Protein AF-A0A8K0CTY6-F1 (afdb_monomer)

Organism: Ignelater luminosus (NCBI:txid2038154)

Structure (mmCIF, N/CA/C/O backbone):
data_AF-A0A8K0CTY6-F1
#
_entry.id   AF-A0A8K0CTY6-F1
#
loop_
_atom_site.group_PDB
_atom_site.id
_atom_site.type_symbol
_atom_site.label_atom_id
_atom_site.label_alt_id
_atom_site.label_comp_id
_atom_site.label_asym_id
_atom_site.label_entity_id
_atom_site.label_seq_id
_atom_site.pdbx_PDB_ins_code
_atom_site.Cartn_x
_atom_site.Cartn_y
_atom_site.Cartn_z
_atom_site.occupancy
_atom_site.B_iso_or_equiv
_atom_site.auth_seq_id
_atom_site.auth_comp_id
_atom_site.auth_asym_id
_atom_site.auth_atom_id
_atom_site.pdbx_PDB_model_num
ATOM 1 N N . MET A 1 1 ? 71.869 12.991 -80.962 1.00 48.25 1 MET A N 1
ATOM 2 C CA . MET A 1 1 ? 72.086 11.530 -80.961 1.00 48.25 1 MET A CA 1
ATOM 3 C C . MET A 1 1 ? 73.131 11.216 -82.007 1.00 48.25 1 MET A C 1
ATOM 5 O O . MET A 1 1 ? 72.869 11.418 -83.191 1.00 48.25 1 MET A O 1
ATOM 9 N N . GLU A 1 2 ? 74.316 10.806 -81.570 1.00 45.09 2 GLU A N 1
ATOM 10 C CA . GLU A 1 2 ? 75.336 10.269 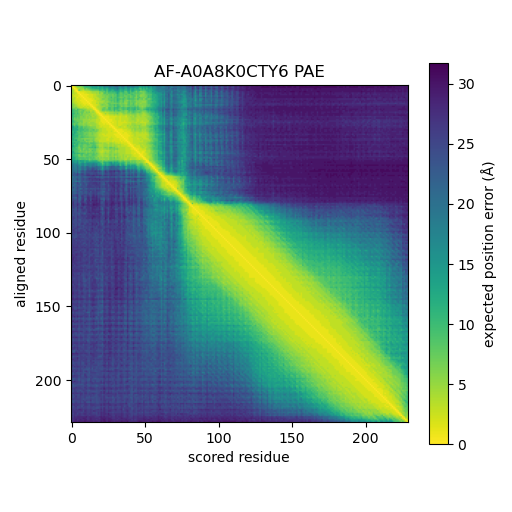-82.467 1.00 45.09 2 GLU A CA 1
ATOM 11 C C . GLU A 1 2 ? 74.789 9.000 -83.124 1.00 45.09 2 GLU A C 1
ATOM 13 O O . GLU A 1 2 ? 74.166 8.158 -82.474 1.00 45.09 2 GLU A O 1
ATOM 18 N N . LYS A 1 3 ? 74.914 8.909 -84.447 1.00 62.09 3 LYS A N 1
ATOM 19 C CA . LYS A 1 3 ? 74.460 7.729 -85.183 1.00 62.09 3 LYS A CA 1
ATOM 20 C C . LYS A 1 3 ? 75.492 6.623 -84.977 1.00 62.09 3 LYS A C 1
ATOM 22 O O . LYS A 1 3 ? 76.677 6.885 -85.122 1.00 62.09 3 LYS A O 1
ATOM 27 N N . SER A 1 4 ? 75.028 5.415 -84.662 1.00 66.94 4 SER A N 1
ATOM 28 C CA . SER A 1 4 ? 75.871 4.225 -84.471 1.00 66.94 4 SER A CA 1
ATOM 29 C C . SER A 1 4 ? 76.806 3.982 -85.664 1.00 66.94 4 SER A C 1
ATOM 31 O O . SER A 1 4 ? 76.399 4.187 -86.808 1.00 66.94 4 SER A O 1
ATOM 33 N N . ASP A 1 5 ? 78.011 3.463 -85.421 1.00 66.94 5 ASP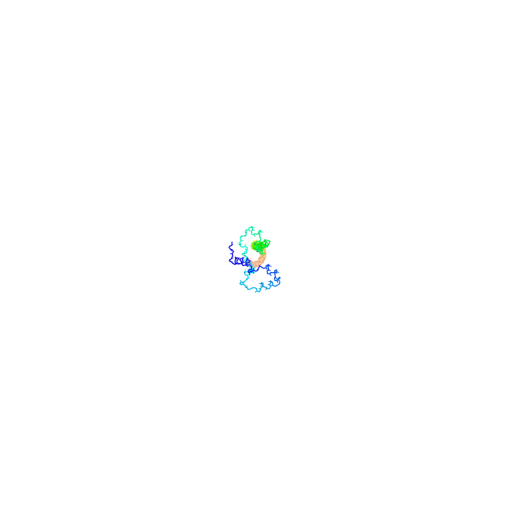 A N 1
ATOM 34 C CA . ASP A 1 5 ? 78.986 3.083 -86.457 1.00 66.94 5 ASP A CA 1
ATOM 35 C C . ASP A 1 5 ? 78.386 2.191 -87.557 1.00 66.94 5 ASP A C 1
ATOM 37 O O . ASP A 1 5 ? 78.696 2.338 -88.742 1.00 66.94 5 ASP A O 1
ATOM 41 N N . HIS A 1 6 ? 77.418 1.338 -87.206 1.00 66.81 6 HIS A N 1
ATOM 42 C CA . HIS A 1 6 ? 76.690 0.502 -88.164 1.00 66.81 6 HIS A CA 1
ATOM 43 C C . HIS A 1 6 ? 75.905 1.314 -89.205 1.00 66.81 6 HIS A C 1
ATOM 45 O O . HIS A 1 6 ? 75.769 0.880 -90.350 1.00 66.81 6 HIS A O 1
ATOM 51 N N . TYR A 1 7 ? 75.410 2.502 -88.843 1.00 70.75 7 TYR A N 1
ATOM 52 C CA . TYR A 1 7 ? 74.737 3.407 -89.775 1.00 70.75 7 TYR A CA 1
ATOM 53 C C . TYR A 1 7 ? 75.701 3.912 -90.855 1.00 70.75 7 TYR A C 1
ATOM 55 O O . TYR A 1 7 ? 75.338 3.937 -92.034 1.00 70.75 7 TYR A O 1
ATOM 63 N N . TYR A 1 8 ? 76.924 4.288 -90.472 1.00 74.38 8 TYR A N 1
ATOM 64 C CA . TYR A 1 8 ? 77.927 4.797 -91.407 1.00 74.38 8 TYR A CA 1
ATOM 65 C C . TYR A 1 8 ? 78.456 3.689 -92.322 1.00 74.38 8 TYR A C 1
ATOM 67 O O . TYR A 1 8 ? 78.448 3.869 -93.540 1.00 74.38 8 TYR A O 1
ATOM 75 N N . ILE A 1 9 ? 78.759 2.511 -91.767 1.00 71.00 9 ILE A N 1
ATOM 76 C CA . ILE A 1 9 ? 79.202 1.335 -92.535 1.00 71.00 9 ILE A CA 1
ATOM 77 C C . ILE A 1 9 ? 78.133 0.901 -93.548 1.00 71.00 9 ILE A C 1
ATOM 79 O O . ILE A 1 9 ? 78.438 0.609 -94.705 1.00 71.00 9 ILE A O 1
ATOM 83 N N . ARG A 1 10 ? 76.853 0.884 -93.154 1.00 70.44 10 ARG A N 1
ATOM 84 C CA . ARG A 1 10 ? 75.750 0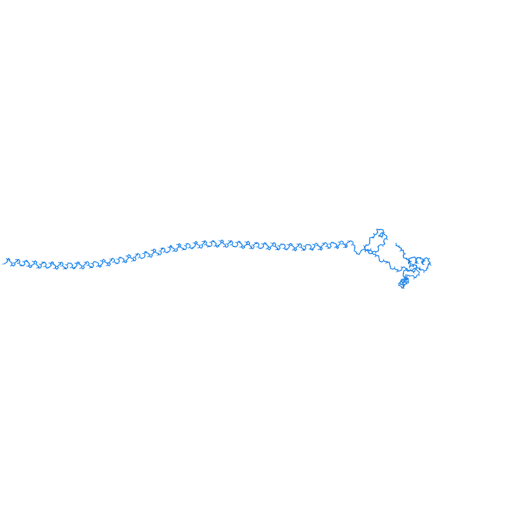.542 -94.066 1.00 70.44 10 ARG A CA 1
ATOM 85 C C . ARG A 1 10 ? 75.601 1.571 -95.183 1.00 70.44 10 ARG A C 1
ATOM 87 O O . ARG A 1 10 ? 75.433 1.194 -96.339 1.00 70.44 10 ARG A O 1
ATOM 94 N N . LYS A 1 11 ? 75.681 2.861 -94.851 1.00 73.69 11 LYS A N 1
ATOM 95 C CA . LYS A 1 11 ? 75.578 3.953 -95.828 1.00 73.69 11 LYS A CA 1
ATOM 96 C C . LYS A 1 11 ? 76.709 3.901 -96.859 1.00 73.69 11 LYS A C 1
ATOM 98 O O . LYS A 1 11 ? 76.466 4.167 -98.031 1.00 73.69 11 LYS A O 1
ATOM 103 N N . GLU A 1 12 ? 77.915 3.540 -96.437 1.00 76.44 12 GLU A N 1
ATOM 104 C CA . GLU A 1 12 ? 79.067 3.356 -97.322 1.00 76.44 12 GLU A CA 1
ATOM 105 C C . GLU A 1 12 ? 78.910 2.116 -98.219 1.00 76.44 12 GLU A C 1
ATOM 107 O O . GLU A 1 12 ? 79.067 2.208 -99.434 1.00 76.44 12 GLU A O 1
ATOM 112 N N . ARG A 1 13 ? 78.474 0.978 -97.661 1.00 73.31 13 ARG A N 1
ATOM 113 C CA . ARG A 1 13 ? 78.208 -0.248 -98.437 1.00 73.31 13 ARG A CA 1
ATOM 114 C C . ARG A 1 13 ? 77.065 -0.099 -99.444 1.00 73.31 13 ARG A C 1
ATOM 116 O O . ARG A 1 13 ? 77.143 -0.687 -100.517 1.00 73.31 13 ARG A O 1
ATOM 123 N N . MET A 1 14 ? 76.042 0.699 -99.130 1.00 70.44 14 MET A N 1
ATOM 124 C CA . MET A 1 14 ? 74.973 1.047 -100.078 1.00 70.44 14 MET A CA 1
ATOM 125 C C . MET A 1 14 ? 75.485 1.935 -101.213 1.00 70.44 14 MET A C 1
ATOM 127 O O . MET A 1 14 ? 75.142 1.702 -102.367 1.00 70.44 14 MET A O 1
ATOM 131 N N . LYS A 1 15 ? 76.335 2.926 -100.907 1.00 74.38 15 LYS A N 1
ATOM 132 C CA . LYS A 1 15 ? 76.964 3.775 -101.934 1.00 74.38 15 LYS A CA 1
ATOM 133 C C . LYS A 1 15 ? 77.859 2.977 -102.881 1.00 74.38 15 LYS A C 1
ATOM 135 O O . LYS A 1 15 ? 77.886 3.274 -104.068 1.00 74.38 15 LYS A O 1
ATOM 140 N N . ASN A 1 16 ? 78.536 1.957 -102.361 1.00 73.75 16 ASN A N 1
ATOM 141 C CA . ASN A 1 16 ? 79.414 1.082 -103.135 1.00 73.75 16 ASN A CA 1
ATOM 142 C C . ASN A 1 16 ? 78.671 -0.109 -103.781 1.00 73.75 16 ASN A C 1
ATOM 144 O O . ASN A 1 16 ? 79.325 -1.002 -104.306 1.00 73.75 16 ASN A O 1
ATOM 148 N N . LEU A 1 17 ? 77.327 -0.140 -103.737 1.00 66.00 17 LEU A N 1
ATOM 149 C CA . LEU A 1 17 ? 76.461 -1.196 -104.298 1.00 66.00 17 LEU A CA 1
ATOM 150 C C . LEU A 1 17 ? 76.734 -2.619 -103.764 1.00 66.00 17 LEU A C 1
ATOM 152 O O . LEU A 1 17 ? 76.363 -3.608 -104.388 1.00 66.00 17 LEU A O 1
ATOM 156 N N . ILE A 1 18 ? 77.346 -2.739 -102.584 1.00 69.56 18 ILE A N 1
ATOM 157 C CA . ILE A 1 18 ? 77.707 -4.033 -101.978 1.00 69.56 18 ILE A CA 1
ATOM 158 C C . ILE A 1 18 ? 76.494 -4.685 -101.294 1.00 69.56 18 ILE A C 1
ATOM 160 O O . ILE A 1 18 ? 76.441 -5.904 -101.150 1.00 69.56 18 ILE A O 1
ATOM 164 N N . VAL A 1 19 ? 75.514 -3.891 -100.848 1.00 72.25 19 VAL A N 1
ATOM 165 C CA . VAL A 1 19 ? 74.311 -4.393 -100.167 1.00 72.25 19 VAL A CA 1
ATOM 166 C C . VAL A 1 19 ? 73.070 -3.704 -100.740 1.00 72.25 19 VAL A C 1
ATOM 168 O O . VAL A 1 19 ? 72.981 -2.477 -100.634 1.00 72.25 19 VAL A O 1
ATOM 171 N N . PRO A 1 20 ? 72.103 -4.454 -101.304 1.00 73.31 20 PRO A N 1
ATOM 172 C CA . PRO A 1 20 ? 70.872 -3.877 -101.827 1.00 73.31 20 PRO A CA 1
ATOM 173 C C . PRO A 1 20 ? 69.992 -3.338 -100.695 1.00 73.31 20 PRO A C 1
ATOM 175 O O . PRO A 1 20 ? 69.984 -3.847 -99.568 1.00 73.31 20 PRO A O 1
ATOM 178 N N . THR A 1 21 ? 69.206 -2.307 -100.988 1.00 76.00 21 THR A N 1
ATOM 179 C CA . THR A 1 21 ? 68.155 -1.847 -100.075 1.00 76.00 21 THR A CA 1
ATOM 180 C C . THR A 1 21 ? 67.022 -2.875 -99.985 1.00 76.00 21 THR A C 1
ATOM 182 O O . THR A 1 21 ? 66.799 -3.668 -100.897 1.00 76.00 21 THR A O 1
ATOM 185 N N . ILE A 1 22 ? 66.252 -2.846 -98.889 1.00 78.62 22 ILE A N 1
ATOM 186 C CA . ILE A 1 22 ? 65.086 -3.733 -98.700 1.00 78.62 22 ILE A CA 1
ATOM 187 C C . ILE A 1 22 ? 64.097 -3.588 -99.870 1.00 78.62 22 ILE A C 1
ATOM 189 O O . ILE A 1 22 ? 63.515 -4.573 -100.323 1.00 78.62 22 ILE A O 1
ATOM 193 N N . SER A 1 23 ? 63.932 -2.364 -100.375 1.00 78.69 23 SER A N 1
ATOM 194 C CA . SER A 1 23 ? 63.062 -2.053 -101.508 1.00 78.69 23 SER A CA 1
ATOM 195 C C . SER A 1 23 ? 63.593 -2.623 -102.825 1.00 78.69 23 SER A C 1
ATOM 197 O O . SER A 1 23 ? 62.812 -3.173 -103.594 1.00 78.69 23 SER A O 1
ATOM 199 N N . GLU A 1 24 ? 64.904 -2.546 -103.072 1.00 79.12 24 GLU A N 1
ATOM 200 C CA . GLU A 1 24 ? 65.539 -3.154 -104.251 1.00 79.12 24 GLU A CA 1
ATOM 201 C C . GLU A 1 24 ? 65.468 -4.679 -104.199 1.00 79.12 24 GLU A C 1
ATOM 203 O O . GLU A 1 24 ? 65.030 -5.297 -105.160 1.00 79.12 24 GLU A O 1
ATOM 208 N N . ALA A 1 25 ? 65.782 -5.291 -103.055 1.00 79.69 25 ALA A N 1
ATOM 209 C CA . ALA A 1 25 ? 65.671 -6.737 -102.883 1.00 79.69 25 ALA A CA 1
ATOM 210 C C . ALA A 1 25 ? 64.233 -7.234 -103.117 1.00 79.69 25 ALA A C 1
ATOM 212 O O . ALA A 1 25 ? 64.035 -8.246 -103.781 1.00 79.69 25 ALA A O 1
ATOM 213 N N . ARG A 1 26 ? 63.214 -6.501 -102.644 1.00 82.12 26 ARG A N 1
ATOM 214 C CA . ARG A 1 26 ? 61.802 -6.825 -102.924 1.00 82.12 26 ARG A CA 1
ATOM 215 C C . ARG A 1 26 ? 61.413 -6.643 -104.389 1.00 82.12 26 ARG A C 1
ATOM 217 O O . ARG A 1 26 ? 60.557 -7.386 -104.862 1.00 82.12 26 ARG A O 1
ATOM 224 N N . ARG A 1 27 ? 61.998 -5.662 -105.081 1.00 84.25 27 ARG A N 1
ATOM 225 C CA . ARG A 1 27 ? 61.720 -5.388 -106.496 1.00 84.25 27 ARG A CA 1
ATOM 226 C C . ARG A 1 27 ? 62.327 -6.456 -107.404 1.00 84.25 27 ARG A C 1
ATOM 228 O O . ARG A 1 27 ? 61.629 -6.937 -108.284 1.00 84.25 27 ARG A O 1
ATOM 235 N N . GLU A 1 28 ? 63.582 -6.836 -107.167 1.00 83.50 28 GLU A N 1
ATOM 236 C CA . GLU A 1 28 ? 64.318 -7.760 -108.042 1.00 83.50 28 GLU A CA 1
ATOM 237 C C . GLU A 1 28 ? 64.007 -9.242 -107.753 1.00 83.50 28 GLU A C 1
ATOM 239 O O . GLU A 1 28 ? 63.889 -10.037 -108.679 1.00 83.50 28 GLU A O 1
ATOM 244 N N . LEU A 1 29 ? 63.840 -9.635 -106.481 1.00 81.75 29 LEU A N 1
ATOM 245 C CA . LEU A 1 29 ? 63.561 -11.035 -106.103 1.00 81.75 29 LEU A CA 1
ATOM 246 C C . LEU A 1 29 ? 62.060 -11.358 -106.041 1.00 81.75 29 LEU A C 1
ATOM 248 O O . LEU A 1 29 ? 61.672 -12.521 -105.935 1.00 81.75 29 LEU A O 1
ATOM 252 N N . GLY A 1 30 ? 61.209 -10.332 -106.058 1.00 83.75 30 GLY A N 1
ATOM 253 C CA . GLY A 1 30 ? 59.784 -10.451 -105.781 1.00 83.75 30 GLY A CA 1
ATOM 254 C C . GLY A 1 30 ? 59.461 -10.562 -104.278 1.00 83.75 30 GLY A C 1
ATOM 255 O O . GLY A 1 30 ? 60.306 -10.928 -103.454 1.00 83.75 30 GLY A O 1
ATOM 256 N N . PRO A 1 31 ? 58.216 -10.244 -103.879 1.00 82.25 31 PRO A N 1
ATOM 257 C CA . PRO A 1 31 ? 57.843 -10.077 -102.474 1.00 82.25 31 PRO A CA 1
ATOM 258 C C . PRO A 1 31 ? 57.930 -11.368 -101.647 1.00 82.25 31 PRO A C 1
ATOM 260 O O . PRO A 1 31 ? 58.335 -11.308 -100.488 1.00 82.25 31 PRO A O 1
ATOM 263 N N . ALA A 1 32 ? 57.590 -12.524 -102.227 1.00 83.81 32 ALA A N 1
ATOM 264 C CA . ALA A 1 32 ? 57.600 -13.807 -101.521 1.00 83.81 32 ALA A CA 1
ATOM 265 C C . ALA A 1 32 ? 59.029 -14.297 -101.227 1.00 83.81 32 ALA A C 1
ATOM 267 O O . ALA A 1 32 ? 59.341 -14.642 -100.087 1.00 83.81 32 ALA A O 1
ATOM 268 N N . LEU A 1 33 ? 59.916 -14.254 -102.229 1.00 82.06 33 LEU A N 1
ATOM 269 C CA . LEU A 1 33 ? 61.314 -14.665 -102.073 1.00 82.06 33 LEU A CA 1
ATOM 270 C C . LEU A 1 33 ? 62.084 -13.710 -101.158 1.00 82.06 33 LEU A C 1
ATOM 272 O O . LEU A 1 33 ? 62.827 -14.155 -100.288 1.00 82.06 33 LEU A O 1
ATOM 276 N N . ALA A 1 34 ? 61.872 -12.399 -101.310 1.00 84.56 34 ALA A N 1
ATOM 277 C CA . ALA A 1 34 ? 62.483 -11.412 -100.430 1.00 84.56 34 ALA A CA 1
ATOM 278 C C . ALA A 1 34 ? 62.043 -11.609 -98.971 1.00 84.56 34 ALA A C 1
ATOM 280 O O . ALA A 1 34 ? 62.849 -11.448 -98.060 1.00 84.56 34 ALA A O 1
ATOM 281 N N . HIS A 1 35 ? 60.783 -11.991 -98.731 1.00 83.00 35 HIS A N 1
ATOM 282 C CA . HIS A 1 35 ? 60.310 -12.261 -97.377 1.00 83.00 35 HIS A CA 1
ATOM 283 C C . HIS A 1 35 ? 60.987 -13.484 -96.749 1.00 83.00 35 HIS A C 1
ATOM 285 O O . HIS A 1 35 ? 61.461 -13.371 -95.618 1.00 83.00 35 HIS A O 1
ATOM 291 N N . ALA A 1 36 ? 61.098 -14.591 -97.491 1.00 83.75 36 ALA A N 1
ATOM 292 C CA . ALA A 1 36 ? 61.813 -15.786 -97.041 1.00 83.75 36 ALA A CA 1
ATOM 293 C C . ALA A 1 36 ? 63.296 -15.484 -96.763 1.00 83.75 36 ALA A C 1
ATOM 295 O O . ALA A 1 36 ? 63.817 -15.839 -95.709 1.00 83.75 36 ALA A O 1
ATOM 296 N N . LEU A 1 37 ? 63.952 -14.725 -97.649 1.00 83.25 37 LEU A N 1
ATOM 297 C CA . LEU A 1 37 ? 65.339 -14.285 -97.472 1.00 83.25 37 LEU A CA 1
ATOM 298 C C . LEU A 1 37 ? 65.525 -13.443 -96.198 1.00 83.25 37 LEU A C 1
ATOM 300 O O . LEU A 1 37 ? 66.510 -13.601 -95.484 1.00 83.25 37 LEU A O 1
ATOM 304 N N . PHE A 1 38 ? 64.591 -12.535 -95.898 1.00 85.31 38 PHE A N 1
ATOM 305 C CA . PHE A 1 38 ? 64.669 -11.705 -94.692 1.00 85.31 38 PHE A CA 1
ATOM 306 C C . PHE A 1 38 ? 64.353 -12.476 -93.406 1.00 85.31 38 PHE A C 1
ATOM 308 O O . PHE A 1 38 ? 64.876 -12.106 -92.355 1.00 85.31 38 PHE A O 1
ATOM 315 N N . GLN A 1 39 ? 63.517 -13.516 -93.471 1.00 82.81 39 GLN A N 1
ATOM 316 C CA . GLN A 1 39 ? 63.236 -14.390 -92.328 1.00 82.81 39 GLN A CA 1
ATOM 317 C C . GLN A 1 39 ? 64.434 -15.274 -91.977 1.00 82.81 39 GLN A C 1
ATOM 319 O O . GLN A 1 39 ? 64.817 -15.327 -90.812 1.00 82.81 39 GLN A O 1
ATOM 324 N N . GLU A 1 40 ? 65.058 -15.885 -92.983 1.00 83.44 40 GLU A N 1
ATOM 325 C CA . GLU A 1 40 ? 66.198 -16.799 -92.819 1.00 83.44 40 GLU A CA 1
ATOM 326 C C . GLU A 1 40 ? 67.551 -16.070 -92.686 1.00 83.44 40 GLU A C 1
ATOM 328 O O . GLU A 1 40 ? 68.609 -16.693 -92.595 1.00 83.44 40 GLU A O 1
ATOM 333 N N . CYS A 1 41 ? 67.554 -14.732 -92.675 1.00 80.12 41 CYS A N 1
ATOM 334 C CA . CYS A 1 41 ? 68.777 -13.947 -92.539 1.00 80.12 41 CYS A CA 1
ATOM 335 C C . CYS A 1 41 ? 69.371 -14.099 -91.122 1.00 80.12 41 CYS A C 1
ATOM 337 O O . CYS A 1 41 ? 68.672 -13.811 -90.144 1.00 80.12 41 CYS A O 1
ATOM 339 N N . PRO A 1 42 ? 70.656 -14.478 -90.976 1.00 79.31 42 PRO A N 1
ATOM 340 C CA . PRO A 1 42 ? 71.309 -14.602 -89.675 1.00 79.31 42 PRO A CA 1
ATOM 341 C C . PRO A 1 42 ? 71.274 -13.296 -88.870 1.00 79.31 42 PRO A C 1
ATOM 343 O O . PRO A 1 42 ? 71.517 -12.215 -89.411 1.00 79.31 42 PRO A O 1
ATOM 346 N N . ASP A 1 43 ? 71.062 -13.389 -87.554 1.00 75.06 43 ASP A N 1
ATOM 347 C CA . ASP A 1 43 ? 71.034 -12.241 -86.632 1.00 75.06 43 ASP A CA 1
ATOM 348 C C . ASP A 1 43 ? 72.192 -11.233 -86.779 1.00 75.06 43 ASP A C 1
ATOM 350 O O . ASP A 1 43 ? 71.911 -10.031 -86.779 1.00 75.06 43 ASP A O 1
ATOM 354 N N . PRO A 1 44 ? 73.465 -11.633 -86.988 1.00 76.69 44 PRO A N 1
ATOM 355 C CA . PRO A 1 44 ? 74.545 -10.663 -87.188 1.00 76.69 44 PRO A CA 1
ATOM 356 C C . PRO A 1 44 ? 74.434 -9.866 -88.500 1.00 76.69 44 PRO A C 1
ATOM 358 O O . PRO A 1 44 ? 75.028 -8.795 -88.615 1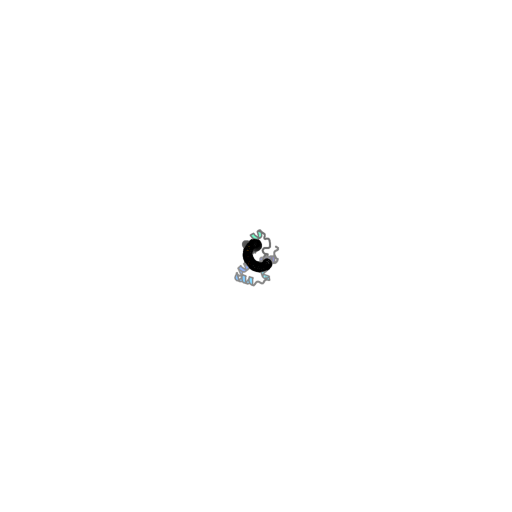.00 76.69 44 PRO A O 1
ATOM 361 N N . LEU A 1 45 ? 73.668 -10.345 -89.487 1.00 71.50 45 LEU A N 1
ATOM 362 C CA . LEU A 1 45 ? 73.473 -9.687 -90.784 1.00 71.50 45 LEU A CA 1
ATOM 363 C C . LEU A 1 45 ? 72.230 -8.783 -90.830 1.00 71.50 45 LEU A C 1
ATOM 365 O O . LEU A 1 45 ? 72.183 -7.838 -91.628 1.00 71.50 45 LEU A O 1
ATOM 369 N N . LYS A 1 46 ? 71.262 -8.989 -89.927 1.00 75.25 46 LYS A N 1
ATOM 370 C CA . LYS A 1 46 ? 70.028 -8.186 -89.834 1.00 75.25 46 LYS A CA 1
ATOM 371 C C . LYS A 1 46 ? 70.278 -6.672 -89.706 1.00 75.25 46 LYS A C 1
ATOM 373 O O . LYS A 1 46 ? 69.598 -5.922 -90.414 1.00 75.25 46 LYS A O 1
ATOM 378 N N . PRO A 1 47 ? 71.262 -6.177 -88.924 1.00 70.12 47 PRO A N 1
ATOM 379 C CA . PRO A 1 47 ? 71.556 -4.743 -88.847 1.00 70.12 47 PRO A CA 1
ATOM 380 C C . PRO A 1 47 ? 72.041 -4.137 -90.164 1.00 70.12 47 PRO A C 1
ATOM 382 O O . PRO A 1 47 ? 71.645 -3.025 -90.520 1.00 70.12 47 PRO A O 1
ATOM 385 N N . PHE A 1 48 ? 72.845 -4.880 -90.930 1.00 67.75 48 PHE A N 1
ATOM 386 C CA . PHE A 1 48 ? 73.360 -4.423 -92.223 1.00 67.75 48 PHE A CA 1
ATOM 387 C C . PHE A 1 48 ? 72.259 -4.360 -93.287 1.00 67.75 48 PHE A C 1
ATOM 389 O O . PHE A 1 48 ? 72.252 -3.453 -94.121 1.00 67.75 48 PHE A O 1
ATOM 396 N N . MET A 1 49 ? 71.282 -5.268 -93.216 1.00 68.88 49 MET A N 1
ATOM 397 C CA . MET A 1 49 ? 70.107 -5.262 -94.092 1.00 68.88 49 MET A CA 1
ATOM 398 C C . MET A 1 49 ? 69.003 -4.306 -93.615 1.00 68.88 49 MET A C 1
ATOM 400 O O . MET A 1 49 ? 68.112 -3.969 -94.391 1.00 68.88 49 MET A O 1
ATOM 404 N N . GLY A 1 50 ? 69.085 -3.790 -92.383 1.00 68.69 50 GLY A N 1
ATOM 405 C CA . GLY A 1 50 ? 68.079 -2.904 -91.788 1.00 68.69 50 GLY A CA 1
ATOM 406 C C . GLY A 1 50 ? 66.833 -3.620 -91.282 1.00 68.69 50 GLY A C 1
ATOM 407 O O . GLY A 1 50 ? 65.771 -3.009 -91.238 1.00 68.69 50 GLY A O 1
ATOM 408 N N . LEU A 1 51 ? 66.970 -4.898 -90.934 1.00 72.06 51 LEU A N 1
ATOM 409 C CA . LEU A 1 51 ? 65.916 -5.749 -90.381 1.00 72.06 51 LEU A CA 1
ATOM 410 C C . LEU A 1 51 ? 65.877 -5.706 -88.842 1.00 72.06 51 LEU A C 1
ATOM 412 O O . LEU A 1 51 ? 65.164 -6.490 -88.220 1.00 72.06 51 LEU A O 1
ATOM 416 N N . THR A 1 52 ? 66.645 -4.814 -88.210 1.00 68.25 52 THR A N 1
ATOM 417 C CA . THR A 1 52 ? 66.619 -4.628 -86.755 1.00 68.25 52 THR A CA 1
ATOM 418 C C . THR A 1 52 ? 65.269 -4.041 -86.324 1.00 68.25 52 THR A C 1
ATOM 420 O O . THR A 1 52 ? 64.850 -3.031 -86.897 1.00 68.25 52 THR A O 1
ATOM 423 N N . PRO A 1 53 ? 64.584 -4.617 -85.317 1.00 62.00 53 PRO A N 1
ATOM 424 C CA . PRO A 1 53 ? 63.349 -4.044 -84.788 1.00 62.00 53 PRO A CA 1
ATOM 425 C C . PRO A 1 53 ? 63.605 -2.638 -84.229 1.00 62.00 53 PRO A C 1
ATOM 427 O O . PRO A 1 53 ? 64.634 -2.394 -83.595 1.00 62.00 53 PRO A O 1
ATOM 430 N N . LEU A 1 54 ? 62.676 -1.704 -84.465 1.00 59.38 54 LEU A N 1
ATOM 431 C CA . LEU A 1 54 ? 62.768 -0.361 -83.890 1.00 59.38 54 LEU A CA 1
ATOM 432 C C . LEU A 1 54 ? 62.770 -0.463 -82.356 1.00 59.38 54 LEU A C 1
ATOM 434 O O . LEU A 1 54 ? 61.962 -1.189 -81.776 1.00 59.38 54 LEU A O 1
ATOM 438 N N . LEU A 1 55 ? 63.688 0.258 -81.708 1.00 58.72 55 LEU A N 1
ATOM 439 C CA . LEU A 1 55 ? 63.819 0.301 -80.250 1.00 58.72 55 LEU A CA 1
ATOM 440 C C . LEU A 1 55 ? 62.474 0.683 -79.602 1.00 58.72 55 LEU A C 1
ATOM 442 O O . LEU A 1 55 ? 61.857 1.675 -79.994 1.00 58.72 55 LEU A O 1
ATOM 446 N N . LYS A 1 56 ? 62.030 -0.086 -78.596 1.00 54.00 56 LYS A N 1
ATOM 447 C CA . LYS A 1 56 ? 60.907 0.301 -77.726 1.00 54.00 56 LYS A CA 1
ATOM 448 C C . LYS A 1 56 ? 61.338 1.533 -76.924 1.00 54.00 56 LYS A C 1
ATOM 450 O O . LYS A 1 56 ? 62.259 1.441 -76.118 1.00 54.00 56 LYS A O 1
ATOM 455 N N . GLY A 1 57 ? 60.714 2.680 -77.186 1.00 53.34 57 GLY A N 1
ATOM 456 C CA . GLY A 1 57 ? 60.955 3.906 -76.424 1.00 53.34 57 GLY A CA 1
ATOM 457 C C . GLY A 1 57 ? 60.515 3.778 -74.961 1.00 53.34 57 GLY A C 1
ATOM 458 O O . GLY A 1 57 ? 59.679 2.934 -74.635 1.00 53.34 57 GLY A O 1
ATOM 459 N N . ALA A 1 58 ? 61.081 4.623 -74.093 1.00 50.88 58 ALA A N 1
ATOM 460 C CA . ALA A 1 58 ? 60.595 4.819 -72.728 1.00 50.88 58 ALA A CA 1
ATOM 461 C C . ALA A 1 58 ? 59.151 5.352 -72.780 1.00 50.88 58 ALA A C 1
ATOM 463 O O . ALA A 1 58 ? 58.848 6.193 -73.623 1.00 50.88 58 ALA A O 1
ATOM 464 N N . GLY A 1 59 ? 58.265 4.803 -71.948 1.00 58.59 59 GLY A N 1
ATOM 465 C CA . GLY A 1 59 ? 56.840 5.148 -71.917 1.00 58.59 59 GLY A CA 1
ATOM 466 C C . GLY A 1 59 ? 56.544 6.546 -71.350 1.00 58.59 59 GLY A C 1
ATOM 467 O O . GLY A 1 59 ? 57.312 7.484 -71.538 1.00 58.59 59 GLY A O 1
ATOM 468 N N . ASP A 1 60 ? 55.422 6.669 -70.638 1.00 49.91 60 ASP A N 1
ATOM 469 C CA . ASP A 1 60 ? 54.768 7.934 -70.246 1.00 49.91 60 ASP A CA 1
ATOM 470 C C . ASP A 1 60 ? 55.526 8.837 -69.239 1.00 49.91 60 ASP A C 1
ATOM 472 O O . ASP A 1 60 ? 55.005 9.883 -68.861 1.00 49.91 60 ASP A O 1
ATOM 476 N N . ASP A 1 61 ? 56.746 8.490 -68.819 1.00 55.22 61 ASP A N 1
ATOM 477 C CA . ASP A 1 61 ? 57.485 9.220 -67.770 1.00 55.22 61 ASP A CA 1
ATOM 478 C C . ASP A 1 61 ? 58.449 10.305 -68.282 1.00 55.22 61 ASP A C 1
ATOM 480 O O . ASP A 1 61 ? 59.042 11.036 -67.486 1.00 55.22 61 ASP A O 1
ATOM 484 N N . LEU A 1 62 ? 58.627 10.454 -69.599 1.00 56.50 62 LEU A N 1
ATOM 485 C CA . LEU A 1 62 ? 59.443 11.535 -70.157 1.00 56.50 62 LEU A CA 1
ATOM 486 C C . LEU A 1 62 ? 58.576 12.653 -70.728 1.00 56.50 62 LEU A C 1
ATOM 488 O O . LEU A 1 62 ? 57.678 12.425 -71.533 1.00 56.50 62 LEU A O 1
ATOM 492 N N . TRP A 1 63 ? 58.905 13.888 -70.348 1.00 60.09 63 TRP A N 1
ATOM 493 C CA . TRP A 1 63 ? 58.361 15.086 -70.976 1.00 60.09 63 TRP A CA 1
ATOM 494 C C . TRP A 1 63 ? 58.613 15.046 -72.491 1.00 60.09 63 TRP A C 1
ATOM 496 O O . TRP A 1 63 ? 59.753 14.920 -72.942 1.00 60.09 63 TRP A O 1
ATOM 506 N N . ILE A 1 64 ? 57.538 15.154 -73.272 1.00 59.75 64 ILE A N 1
ATOM 507 C CA . ILE A 1 64 ? 57.576 15.155 -74.736 1.00 59.75 64 ILE A CA 1
ATOM 508 C C . ILE A 1 64 ? 57.487 16.603 -75.221 1.00 59.75 64 ILE A C 1
ATOM 510 O O . ILE A 1 64 ? 56.549 17.328 -74.882 1.00 59.75 64 ILE A O 1
ATOM 514 N N . SER A 1 65 ? 58.436 17.011 -76.063 1.00 59.38 65 SER A N 1
ATOM 515 C CA . SER A 1 65 ? 58.395 18.318 -76.720 1.00 59.38 65 SER A CA 1
ATOM 516 C C . SER A 1 65 ? 57.203 18.408 -77.690 1.00 59.38 65 SER A C 1
ATOM 518 O O . SER A 1 65 ? 57.004 17.481 -78.481 1.00 59.38 65 SER A O 1
ATOM 520 N N . PRO A 1 66 ? 56.438 19.521 -77.724 1.00 64.19 66 PRO A N 1
ATOM 521 C CA . PRO A 1 66 ? 55.298 19.697 -78.633 1.00 64.19 66 PRO A CA 1
ATOM 522 C C . PRO A 1 66 ? 55.639 19.444 -80.108 1.00 64.19 66 PRO A C 1
ATOM 524 O O . PRO A 1 66 ? 54.820 18.928 -80.868 1.00 64.19 66 PRO A O 1
ATOM 527 N N . SER A 1 67 ? 56.875 19.751 -80.502 1.00 67.06 67 SER A N 1
ATOM 528 C CA . SER A 1 67 ? 57.401 19.532 -81.849 1.00 67.06 67 SER A CA 1
ATOM 529 C C . SER A 1 67 ? 57.484 18.045 -82.217 1.00 67.06 67 SER A C 1
ATOM 531 O O . SER A 1 67 ? 57.189 17.673 -83.351 1.00 67.06 67 SER A O 1
ATOM 533 N N . ASP A 1 68 ? 57.846 17.177 -81.267 1.00 61.47 68 ASP A N 1
ATOM 534 C CA . ASP A 1 68 ? 57.985 15.732 -81.499 1.00 61.47 68 ASP A CA 1
ATOM 535 C C . ASP A 1 68 ? 56.623 15.027 -81.606 1.00 61.47 68 ASP A C 1
ATOM 537 O O . ASP A 1 68 ? 56.493 14.038 -82.336 1.00 61.47 68 ASP A O 1
ATOM 541 N N . THR A 1 69 ? 55.591 15.583 -80.962 1.00 63.03 69 THR A N 1
ATOM 542 C CA . THR A 1 69 ? 54.190 15.163 -81.122 1.00 63.03 69 THR A CA 1
ATOM 543 C C . THR A 1 69 ? 53.668 15.475 -82.525 1.00 63.03 69 THR A C 1
ATOM 545 O O . THR A 1 69 ? 53.026 14.628 -83.143 1.00 63.03 69 THR A O 1
ATOM 548 N N . ILE A 1 70 ? 53.975 16.662 -83.061 1.00 61.34 70 ILE A N 1
ATOM 549 C CA . ILE A 1 70 ? 53.509 17.105 -84.389 1.00 61.34 70 ILE A CA 1
ATOM 550 C C . ILE A 1 70 ? 54.186 16.311 -85.517 1.00 61.34 70 ILE A C 1
ATOM 552 O O . ILE A 1 70 ? 53.555 15.999 -86.523 1.00 61.34 70 ILE A O 1
ATOM 556 N N . ILE A 1 71 ? 55.457 15.940 -85.339 1.00 63.09 71 ILE A N 1
ATOM 557 C CA . ILE A 1 71 ? 56.240 15.179 -86.329 1.00 63.09 71 ILE A CA 1
ATOM 558 C C . ILE A 1 71 ? 55.921 13.666 -86.272 1.00 63.09 71 ILE A C 1
ATOM 560 O O . ILE A 1 71 ? 56.350 12.907 -87.139 1.00 63.09 71 ILE A O 1
ATOM 564 N N . GLY A 1 72 ? 55.149 13.206 -85.279 1.00 55.47 72 GLY A N 1
ATOM 565 C CA . GLY A 1 72 ? 54.746 11.801 -85.153 1.00 55.47 72 GLY A CA 1
ATOM 566 C C . GLY A 1 72 ? 55.872 10.868 -84.700 1.00 55.47 72 GLY A C 1
ATOM 567 O O . GLY A 1 72 ? 55.851 9.681 -85.014 1.00 55.47 72 GLY A O 1
ATOM 568 N N . LYS A 1 73 ? 56.868 11.385 -83.965 1.00 57.41 73 LYS A N 1
ATOM 569 C CA . LYS A 1 73 ? 57.986 10.579 -83.435 1.00 57.41 73 LYS A CA 1
ATOM 570 C C . LYS A 1 73 ? 57.632 9.774 -82.182 1.00 57.41 73 LYS A C 1
ATOM 572 O O . LYS A 1 73 ? 58.412 8.913 -81.780 1.00 57.41 73 LYS A O 1
ATOM 577 N N . VAL A 1 74 ? 56.485 10.044 -81.561 1.00 56.75 74 VAL A N 1
ATOM 578 C CA . VAL A 1 74 ? 56.040 9.361 -80.341 1.00 56.75 74 VAL A CA 1
ATOM 579 C C . VAL A 1 74 ? 55.118 8.203 -80.706 1.00 56.75 74 VAL A C 1
ATOM 581 O O . VAL A 1 74 ? 53.967 8.395 -81.090 1.00 56.75 74 VAL A O 1
ATOM 584 N N . CYS A 1 75 ? 55.640 6.984 -80.595 1.00 53.66 75 CYS A N 1
ATOM 585 C CA . CYS A 1 75 ? 54.947 5.765 -81.020 1.00 53.66 75 CYS A CA 1
ATOM 586 C C . CYS A 1 75 ? 54.090 5.110 -79.921 1.00 53.66 75 CYS A C 1
ATOM 588 O O . CYS A 1 75 ? 53.415 4.120 -80.198 1.00 53.66 75 CYS A O 1
ATOM 590 N N . LEU A 1 76 ? 54.115 5.619 -78.686 1.00 53.94 76 LEU A N 1
ATOM 591 C CA . LEU A 1 76 ? 53.408 5.033 -77.545 1.00 53.94 76 LEU A CA 1
ATOM 592 C C . LEU A 1 76 ? 52.339 6.006 -77.038 1.00 53.94 76 LEU A C 1
ATOM 594 O O . LEU A 1 76 ? 52.611 7.185 -76.834 1.00 53.94 76 LEU A O 1
ATOM 598 N N . LYS A 1 77 ? 51.109 5.509 -76.886 1.00 56.50 77 LYS A N 1
ATOM 599 C CA . LYS A 1 77 ? 49.983 6.233 -76.283 1.00 56.50 77 LYS A CA 1
ATOM 600 C C . LYS A 1 77 ? 49.718 5.630 -74.900 1.00 56.50 77 LYS A C 1
ATOM 602 O O . LYS A 1 77 ? 49.735 4.398 -74.813 1.00 56.50 77 LYS A O 1
ATOM 607 N N . PRO A 1 78 ? 49.407 6.441 -73.874 1.00 58.28 78 PRO A N 1
ATOM 608 C CA . PRO A 1 78 ? 48.992 5.929 -72.576 1.00 58.28 78 PRO A CA 1
ATOM 609 C C . PRO A 1 78 ? 47.830 4.939 -72.743 1.00 58.28 78 PRO A C 1
ATOM 611 O O . PRO A 1 78 ? 46.890 5.236 -73.493 1.00 58.28 78 PRO A O 1
ATOM 614 N N . PRO A 1 79 ? 47.844 3.780 -72.060 1.00 58.75 79 PRO A N 1
ATOM 615 C CA . PRO A 1 79 ? 46.798 2.767 -72.210 1.00 58.75 79 PRO A CA 1
ATOM 616 C C . PRO A 1 79 ? 45.430 3.243 -71.691 1.00 58.75 79 PRO A C 1
ATOM 618 O O . PRO A 1 79 ? 44.400 2.681 -72.058 1.00 58.75 79 PRO A O 1
ATOM 621 N N . LEU A 1 80 ? 45.398 4.298 -70.869 1.00 61.34 80 LEU A N 1
ATOM 622 C CA . LEU A 1 80 ? 44.181 4.859 -70.293 1.00 61.34 80 LEU A CA 1
ATOM 623 C C . LEU A 1 80 ? 43.914 6.253 -70.860 1.00 61.34 80 LEU A C 1
ATOM 625 O O . LEU A 1 80 ? 44.668 7.199 -70.644 1.00 61.34 80 LEU A O 1
ATOM 629 N N . THR A 1 81 ? 42.800 6.404 -71.575 1.00 72.62 81 THR A N 1
ATOM 630 C CA . THR A 1 81 ? 42.345 7.734 -71.999 1.00 72.62 81 THR A CA 1
ATOM 631 C C . THR A 1 81 ? 41.876 8.543 -70.784 1.00 72.62 81 THR A C 1
ATOM 633 O O . THR A 1 81 ? 41.414 7.976 -69.794 1.00 72.62 81 THR A O 1
ATOM 636 N N . SER A 1 82 ? 41.916 9.877 -70.861 1.00 72.69 82 SER A N 1
ATOM 637 C CA . SER A 1 82 ? 41.484 10.768 -69.765 1.00 72.69 82 SER A CA 1
ATOM 638 C C . SER A 1 82 ? 40.065 10.484 -69.249 1.00 72.69 82 SER A C 1
ATOM 640 O O . SER A 1 82 ? 39.760 10.753 -68.089 1.00 72.69 82 SER A O 1
ATOM 642 N N . LYS A 1 83 ? 39.200 9.901 -70.090 1.00 76.50 83 LYS A N 1
ATOM 643 C CA . LYS A 1 83 ? 37.859 9.436 -69.715 1.00 76.50 83 LYS A CA 1
ATOM 644 C C . LYS A 1 83 ? 37.899 8.298 -68.688 1.00 76.50 83 LYS A C 1
ATOM 646 O O . LYS A 1 83 ? 37.104 8.325 -67.757 1.00 76.50 83 LYS A O 1
ATOM 651 N N . HIS A 1 84 ? 38.827 7.350 -68.821 1.00 76.88 84 HIS A N 1
ATOM 652 C CA . HIS A 1 84 ? 38.971 6.228 -67.886 1.00 76.88 84 HIS A CA 1
ATOM 653 C C . HIS A 1 84 ? 39.472 6.700 -66.522 1.00 76.88 84 HIS A C 1
ATOM 655 O O . HIS A 1 84 ? 38.925 6.298 -65.503 1.00 76.88 84 HIS A O 1
ATOM 661 N N . ILE A 1 85 ? 40.450 7.612 -66.501 1.00 76.56 85 ILE A N 1
ATOM 662 C CA . ILE A 1 85 ? 40.959 8.195 -65.251 1.00 76.56 85 ILE A CA 1
ATOM 663 C C . ILE A 1 85 ? 39.833 8.933 -64.521 1.00 76.56 85 ILE A C 1
ATOM 665 O O . ILE A 1 85 ? 39.601 8.681 -63.346 1.00 76.56 85 ILE A O 1
ATOM 669 N N . LYS A 1 86 ? 39.068 9.778 -65.228 1.00 77.19 86 LYS A N 1
ATOM 670 C CA . LYS A 1 86 ? 37.908 10.471 -64.644 1.00 77.19 86 LYS A CA 1
ATOM 671 C C . LYS A 1 86 ? 36.853 9.498 -64.113 1.00 77.19 86 LYS A C 1
ATOM 673 O O . LYS A 1 86 ? 36.338 9.720 -63.023 1.00 77.19 86 LYS A O 1
ATOM 678 N N . ALA A 1 87 ? 36.543 8.432 -64.855 1.00 80.81 87 ALA A N 1
ATOM 679 C CA . ALA A 1 87 ? 35.587 7.415 -64.420 1.00 80.81 87 ALA A CA 1
ATOM 680 C C . ALA A 1 87 ? 36.035 6.729 -63.117 1.00 80.81 87 ALA A C 1
ATOM 682 O O . ALA A 1 87 ? 35.251 6.671 -62.173 1.00 80.81 87 ALA A O 1
ATOM 683 N N . LEU A 1 88 ? 37.306 6.318 -63.029 1.00 81.00 88 LEU A N 1
ATOM 684 C CA . LEU A 1 88 ? 37.885 5.727 -61.817 1.00 81.00 88 LEU A CA 1
ATOM 685 C C . LEU A 1 88 ? 37.903 6.714 -60.640 1.00 81.00 88 LEU A C 1
ATOM 687 O O . LEU A 1 88 ? 37.618 6.327 -59.510 1.00 81.00 88 LEU A O 1
ATOM 691 N N . THR A 1 89 ? 38.179 8.000 -60.882 1.00 87.25 89 THR A N 1
ATOM 692 C CA . THR A 1 89 ? 38.102 9.031 -59.834 1.00 87.25 89 THR A CA 1
ATOM 693 C C . THR A 1 89 ? 36.677 9.185 -59.299 1.00 87.25 89 THR A C 1
ATOM 695 O O . THR A 1 89 ? 36.487 9.249 -58.086 1.00 87.25 89 THR A O 1
ATOM 698 N N . HIS A 1 90 ? 35.664 9.230 -60.172 1.00 91.81 90 HIS A N 1
ATOM 699 C CA . HIS A 1 90 ? 34.263 9.315 -59.745 1.00 91.81 90 HIS A CA 1
ATOM 700 C C . HIS A 1 90 ? 33.827 8.072 -58.964 1.00 91.81 90 HIS A C 1
ATOM 702 O O . HIS A 1 90 ? 33.159 8.203 -57.941 1.00 91.81 90 HIS A O 1
ATOM 708 N N . GLU A 1 91 ? 34.241 6.883 -59.403 1.00 92.19 91 GLU A N 1
ATOM 709 C CA . GLU A 1 91 ? 33.998 5.637 -58.676 1.00 92.19 91 GLU A CA 1
ATOM 710 C C . GLU A 1 91 ? 34.655 5.655 -57.288 1.00 92.19 91 GLU A C 1
ATOM 712 O O . GLU A 1 91 ? 33.997 5.352 -56.294 1.00 92.19 91 GLU A O 1
ATOM 717 N N . GLY A 1 92 ? 35.905 6.116 -57.193 1.00 93.25 92 GLY A N 1
ATOM 718 C CA . GLY A 1 92 ? 36.601 6.300 -55.919 1.00 93.25 92 GLY A CA 1
ATOM 719 C C . GLY A 1 92 ? 35.876 7.260 -54.972 1.00 93.25 92 GLY A C 1
ATOM 720 O O . GLY A 1 92 ? 35.695 6.942 -53.798 1.00 93.25 92 GLY A O 1
ATOM 721 N N . ILE A 1 93 ? 35.389 8.399 -55.479 1.00 94.88 93 ILE A N 1
ATOM 722 C CA . ILE A 1 93 ? 34.594 9.356 -54.689 1.00 94.88 93 ILE A CA 1
ATOM 723 C C . ILE A 1 93 ? 33.310 8.698 -54.170 1.00 94.88 93 ILE A C 1
ATOM 725 O O . ILE A 1 93 ? 32.959 8.879 -53.005 1.00 94.88 93 ILE A O 1
ATOM 729 N N . LEU A 1 94 ? 32.620 7.915 -55.004 1.00 95.50 94 LEU A N 1
ATOM 730 C CA . LEU A 1 94 ? 31.403 7.214 -54.594 1.00 95.50 94 LEU A CA 1
ATOM 731 C C . LEU A 1 94 ? 31.681 6.158 -53.522 1.00 95.50 94 LEU A C 1
ATOM 733 O O . LEU A 1 94 ? 30.894 6.043 -52.585 1.00 95.50 94 LEU A O 1
ATOM 737 N N . MET A 1 95 ? 32.783 5.409 -53.625 1.00 95.06 95 MET A N 1
ATOM 738 C CA . MET A 1 95 ? 33.171 4.442 -52.592 1.00 95.06 95 MET A CA 1
ATOM 739 C C . MET A 1 95 ? 33.451 5.132 -51.255 1.00 95.06 95 MET A C 1
ATOM 741 O O . MET A 1 95 ? 32.858 4.760 -50.246 1.00 95.06 95 MET A O 1
ATOM 745 N N . ILE A 1 96 ? 34.262 6.196 -51.258 1.00 95.69 96 ILE A N 1
ATOM 746 C CA . ILE A 1 96 ? 34.554 6.975 -50.045 1.00 95.69 96 ILE A CA 1
ATOM 747 C C . ILE A 1 96 ? 33.263 7.563 -49.457 1.00 95.69 96 ILE A C 1
ATOM 749 O O . ILE A 1 96 ? 33.053 7.514 -48.246 1.00 95.69 96 ILE A O 1
ATOM 753 N N . GLY A 1 97 ? 32.374 8.087 -50.306 1.00 96.69 97 GLY A N 1
ATOM 754 C CA . GLY A 1 97 ? 31.078 8.616 -49.884 1.00 96.69 97 GLY A CA 1
ATOM 755 C C . GLY A 1 97 ? 30.212 7.564 -49.191 1.00 96.69 97 GLY A C 1
ATOM 756 O O . GLY A 1 97 ? 29.661 7.840 -48.127 1.00 96.69 97 GLY A O 1
ATOM 757 N N . ARG A 1 98 ? 30.147 6.343 -49.741 1.00 96.81 98 ARG A N 1
ATOM 758 C CA . ARG A 1 98 ? 29.415 5.220 -49.130 1.00 96.81 98 ARG A CA 1
ATOM 759 C C . ARG A 1 98 ? 29.998 4.824 -47.777 1.00 96.81 98 ARG A C 1
ATOM 761 O O . ARG A 1 98 ? 29.233 4.592 -46.845 1.00 96.81 98 ARG A O 1
ATOM 768 N N . ASP A 1 99 ? 31.322 4.786 -47.649 1.00 96.31 99 ASP A N 1
ATOM 769 C CA . ASP A 1 99 ? 31.982 4.439 -46.386 1.00 96.31 99 ASP A CA 1
ATOM 770 C C . ASP A 1 99 ? 31.711 5.485 -45.297 1.00 96.31 99 ASP A C 1
ATOM 772 O O . ASP A 1 99 ? 31.430 5.136 -44.147 1.00 96.31 99 ASP A O 1
ATOM 776 N N . ILE A 1 100 ? 31.762 6.773 -45.650 1.00 97.00 100 ILE A N 1
ATOM 777 C CA . ILE A 1 100 ? 31.433 7.872 -44.731 1.00 97.00 100 ILE A CA 1
ATOM 778 C C . ILE A 1 100 ? 29.956 7.811 -44.336 1.00 97.00 100 ILE A C 1
ATOM 780 O O . ILE A 1 100 ? 29.633 7.913 -43.154 1.00 97.00 100 ILE A O 1
ATOM 784 N N . GLU A 1 101 ? 29.060 7.606 -45.300 1.00 96.56 101 GLU A N 1
ATOM 785 C CA . GLU A 1 101 ? 27.626 7.506 -45.040 1.00 96.56 101 GLU A CA 1
ATOM 786 C C . GLU A 1 101 ? 27.297 6.317 -44.128 1.00 96.56 101 GLU A C 1
ATOM 788 O O . GLU A 1 101 ? 26.522 6.459 -43.182 1.00 96.56 101 GLU A O 1
ATOM 793 N N . ALA A 1 102 ? 27.918 5.157 -44.355 1.00 97.38 102 ALA A N 1
ATOM 794 C CA . ALA A 1 102 ? 27.742 3.983 -43.507 1.00 97.38 102 ALA A CA 1
ATOM 795 C C . ALA A 1 102 ? 28.208 4.245 -42.066 1.00 97.38 102 ALA A C 1
ATOM 797 O O . ALA A 1 102 ? 27.498 3.898 -41.120 1.00 97.38 102 ALA A O 1
ATOM 798 N N . LYS A 1 103 ? 29.362 4.904 -41.884 1.00 97.19 103 LYS A N 1
ATOM 799 C CA . LYS A 1 103 ? 29.845 5.311 -40.553 1.00 97.19 103 LYS A CA 1
ATOM 800 C C . LYS A 1 103 ? 28.871 6.263 -39.870 1.00 97.19 103 LYS A C 1
ATOM 802 O O . LYS A 1 103 ? 28.468 5.996 -38.742 1.00 97.19 103 LYS A O 1
ATOM 807 N N . PHE A 1 104 ? 28.429 7.301 -40.574 1.00 97.75 104 PHE A N 1
ATOM 808 C CA . PHE A 1 104 ? 27.485 8.274 -40.032 1.00 97.75 104 PHE A CA 1
ATOM 809 C C . PHE A 1 104 ? 26.154 7.624 -39.626 1.00 97.75 104 PHE A C 1
ATOM 811 O O . PHE A 1 104 ? 25.645 7.882 -38.538 1.00 97.75 104 PHE A O 1
ATOM 818 N N . ARG A 1 105 ? 25.606 6.726 -40.457 1.00 97.50 105 ARG A N 1
ATOM 819 C CA . ARG A 1 105 ? 24.381 5.976 -40.132 1.00 97.50 105 ARG A CA 1
ATOM 820 C C . ARG A 1 105 ? 24.559 5.110 -38.886 1.00 97.50 105 ARG A C 1
ATOM 822 O O . ARG A 1 105 ? 23.679 5.095 -38.031 1.00 97.50 105 ARG A O 1
ATOM 829 N N . ASN A 1 106 ? 25.695 4.425 -38.762 1.00 97.50 106 ASN A N 1
ATOM 830 C CA . ASN A 1 106 ? 25.991 3.596 -37.593 1.00 97.50 106 ASN A CA 1
ATOM 831 C C . ASN A 1 106 ? 26.131 4.433 -36.314 1.00 97.50 106 ASN A C 1
ATOM 833 O O . ASN A 1 106 ? 25.599 4.051 -35.272 1.00 97.50 106 ASN A O 1
ATOM 837 N N . GLU A 1 107 ? 26.811 5.577 -36.386 1.00 97.44 107 GLU A N 1
ATOM 838 C CA . GLU A 1 107 ? 26.951 6.506 -35.261 1.00 97.44 107 GLU A CA 1
ATOM 839 C C . GLU A 1 107 ? 25.601 7.103 -34.847 1.00 97.44 107 GLU A C 1
ATOM 841 O O . GLU A 1 107 ? 25.286 7.138 -33.656 1.00 97.44 107 GLU A O 1
ATOM 846 N N . ALA A 1 108 ? 24.770 7.496 -35.816 1.00 97.19 108 ALA A N 1
ATOM 847 C CA . ALA A 1 108 ? 23.425 8.006 -35.569 1.00 97.19 108 ALA A CA 1
ATOM 848 C C . ALA A 1 108 ? 22.524 6.949 -34.912 1.00 97.19 108 ALA A C 1
ATOM 850 O O . ALA A 1 108 ? 21.853 7.241 -33.923 1.00 97.19 108 ALA A O 1
ATOM 851 N N . GLU A 1 109 ? 22.545 5.706 -35.400 1.00 97.56 109 GLU A N 1
ATOM 852 C CA . GLU A 1 109 ? 21.798 4.599 -34.793 1.00 97.56 109 GLU A CA 1
ATOM 853 C C . GLU A 1 109 ? 22.295 4.275 -33.380 1.00 97.56 109 GLU A C 1
ATOM 855 O O . GLU A 1 109 ? 21.491 4.037 -32.477 1.00 97.56 109 GLU A O 1
ATOM 860 N N . LEU A 1 110 ? 23.609 4.311 -33.144 1.00 97.69 110 LEU A N 1
ATOM 861 C CA . LEU A 1 110 ? 24.167 4.101 -31.810 1.00 97.69 110 LEU A CA 1
ATOM 862 C C . LEU A 1 110 ? 23.760 5.224 -30.846 1.00 97.69 110 LEU A C 1
ATOM 864 O O . LEU A 1 110 ? 23.367 4.945 -29.715 1.00 97.69 110 LEU A O 1
ATOM 868 N N . SER A 1 111 ? 23.832 6.480 -31.289 1.00 97.56 111 SER A N 1
ATOM 869 C CA . SER A 1 111 ? 23.407 7.643 -30.505 1.00 97.56 111 SER A CA 1
ATOM 870 C C . SER A 1 111 ? 21.917 7.573 -30.174 1.00 97.56 111 SER A C 1
ATOM 872 O O . SER A 1 111 ? 21.541 7.731 -29.015 1.00 97.56 111 SER A O 1
ATOM 874 N N . LYS A 1 112 ? 21.079 7.228 -31.157 1.00 97.88 112 LYS A N 1
ATOM 875 C CA . LYS A 1 112 ? 19.642 7.021 -30.967 1.00 97.88 112 LYS A CA 1
ATOM 876 C C . LYS A 1 112 ? 19.354 5.925 -29.944 1.00 97.88 112 LYS A C 1
ATOM 878 O O . LYS A 1 112 ? 18.539 6.132 -29.052 1.00 97.88 112 LYS A O 1
ATOM 883 N N . LYS A 1 113 ? 20.026 4.772 -30.041 1.00 97.88 113 LYS A N 1
ATOM 884 C CA . LYS A 1 113 ? 19.857 3.669 -29.079 1.00 97.88 113 LYS A CA 1
ATOM 885 C C . LYS A 1 113 ? 20.249 4.074 -27.661 1.00 97.88 113 LYS A C 1
ATOM 887 O O . LYS A 1 113 ? 19.543 3.718 -26.727 1.00 97.88 113 LYS A O 1
ATOM 892 N N . LYS A 1 114 ? 21.339 4.831 -27.501 1.00 97.94 114 LYS A N 1
ATOM 893 C CA . LYS A 1 114 ? 21.757 5.354 -26.192 1.00 97.94 114 LYS A CA 1
ATOM 894 C C . LYS A 1 114 ? 20.727 6.320 -25.613 1.00 97.94 114 LYS A C 1
ATOM 896 O O . LYS A 1 114 ? 20.302 6.123 -24.484 1.00 97.94 114 LYS A O 1
ATOM 901 N N . ALA A 1 115 ? 20.268 7.285 -26.408 1.00 97.75 115 ALA A N 1
ATOM 902 C CA . ALA A 1 115 ? 19.253 8.242 -25.976 1.00 97.75 115 ALA A CA 1
ATOM 903 C C . ALA A 1 115 ? 17.937 7.553 -25.574 1.00 97.75 115 ALA A C 1
ATOM 905 O O . ALA A 1 115 ? 17.329 7.924 -24.575 1.00 97.75 115 ALA A O 1
ATOM 906 N N . LEU A 1 116 ? 17.518 6.520 -26.317 1.00 98.00 116 LEU A N 1
ATOM 907 C CA . LEU A 1 116 ? 16.345 5.719 -25.960 1.00 98.00 116 LEU A CA 1
ATOM 908 C C . LEU A 1 116 ? 16.545 4.969 -24.640 1.00 98.00 116 LEU A C 1
ATOM 910 O O . LEU A 1 116 ? 15.661 5.017 -23.795 1.00 98.00 116 LEU A O 1
ATOM 914 N N . ALA A 1 117 ? 17.702 4.335 -24.436 1.00 98.00 117 ALA A N 1
ATOM 915 C CA . ALA A 1 117 ? 17.994 3.622 -23.193 1.00 98.00 117 ALA A CA 1
ATOM 916 C C . ALA A 1 117 ? 18.008 4.562 -21.973 1.00 98.00 117 ALA A C 1
ATOM 918 O O . ALA A 1 117 ? 17.419 4.244 -20.943 1.00 98.00 117 ALA A O 1
ATOM 919 N N . GLU A 1 118 ? 18.618 5.743 -22.101 1.00 97.88 118 GLU A N 1
ATOM 920 C CA . GLU A 1 118 ? 18.624 6.771 -21.050 1.00 97.88 118 GLU A CA 1
ATOM 921 C C . GLU A 1 118 ? 17.205 7.274 -20.739 1.00 97.88 118 GLU A C 1
ATOM 923 O O . GLU A 1 118 ? 16.837 7.463 -19.577 1.00 97.88 118 GLU A O 1
ATOM 928 N N . GLN A 1 119 ? 16.379 7.463 -21.772 1.00 98.00 119 GLN A N 1
ATOM 929 C CA . GLN A 1 119 ? 14.989 7.873 -21.604 1.00 98.00 119 GLN A CA 1
ATOM 930 C C . GLN A 1 119 ? 14.144 6.776 -20.941 1.00 98.00 119 GLN A C 1
ATOM 932 O O . GLN A 1 119 ? 13.340 7.080 -20.061 1.00 98.00 119 GLN A O 1
ATOM 937 N N . GLU A 1 120 ? 14.319 5.514 -21.335 1.00 98.00 120 GLU A N 1
ATOM 938 C CA . GLU A 1 120 ? 13.650 4.369 -20.711 1.00 98.00 120 GLU A CA 1
ATOM 939 C C . GLU A 1 120 ? 14.011 4.260 -19.226 1.00 98.00 120 GLU A C 1
ATOM 941 O O . GLU A 1 120 ? 13.118 4.133 -18.388 1.00 98.00 120 GLU A O 1
ATOM 946 N N . GLU A 1 121 ? 15.295 4.382 -18.880 1.00 98.12 121 GLU A N 1
ATOM 947 C CA . GLU A 1 121 ? 15.757 4.354 -17.491 1.00 98.12 121 GLU A CA 1
ATOM 948 C C . GLU A 1 121 ? 15.145 5.496 -16.667 1.00 98.12 121 GLU A C 1
ATOM 950 O O . GLU A 1 121 ? 14.619 5.267 -15.573 1.00 98.12 121 GLU A O 1
ATOM 955 N N . MET A 1 122 ? 15.131 6.716 -17.213 1.00 98.00 122 MET A N 1
ATOM 956 C CA . MET A 1 122 ? 14.509 7.870 -16.562 1.00 98.00 122 MET A CA 1
ATOM 957 C C . MET A 1 122 ? 13.008 7.651 -16.332 1.00 98.00 122 MET A C 1
ATOM 959 O O . MET A 1 122 ? 12.508 7.911 -15.236 1.00 98.00 122 MET A O 1
ATOM 963 N N . LEU A 1 123 ? 12.283 7.163 -17.342 1.00 98.06 123 LEU A N 1
ATOM 964 C CA . LEU A 1 123 ? 10.844 6.918 -17.243 1.00 98.06 123 LEU A CA 1
ATOM 965 C C . LEU A 1 123 ? 10.526 5.830 -16.216 1.00 98.06 123 LEU A C 1
ATOM 967 O O . LEU A 1 123 ? 9.604 6.000 -15.417 1.00 98.06 123 LEU A O 1
ATOM 971 N N . LEU A 1 124 ? 11.304 4.746 -16.187 1.00 98.19 124 LEU A N 1
ATOM 972 C CA . LEU A 1 124 ? 11.167 3.693 -15.180 1.00 98.19 124 LEU A CA 1
ATOM 973 C C . LEU A 1 124 ? 11.418 4.233 -13.771 1.00 98.19 124 LEU A C 1
ATOM 975 O O . LEU A 1 124 ? 10.649 3.944 -12.852 1.00 98.19 124 LEU A O 1
ATOM 979 N N . PHE A 1 125 ? 12.452 5.058 -13.601 1.00 98.12 125 PHE A N 1
ATOM 980 C CA . PHE A 1 125 ? 12.743 5.701 -12.325 1.00 98.12 125 PHE A CA 1
ATOM 981 C C . PHE A 1 125 ? 11.599 6.620 -11.870 1.00 98.12 125 PHE A C 1
ATOM 983 O O . PHE A 1 125 ? 11.171 6.551 -10.715 1.00 98.12 125 PHE A O 1
ATOM 990 N N . MET A 1 126 ? 11.064 7.449 -12.772 1.00 98.06 126 MET A N 1
ATOM 991 C CA . MET A 1 126 ? 9.929 8.329 -12.477 1.00 98.06 126 MET A CA 1
ATOM 992 C C . MET A 1 126 ? 8.674 7.537 -12.103 1.00 98.06 126 MET A C 1
ATOM 994 O O . MET A 1 126 ? 8.047 7.843 -11.089 1.00 98.06 126 MET A O 1
ATOM 998 N N . ALA A 1 127 ? 8.349 6.487 -12.860 1.00 97.88 127 ALA A N 1
ATOM 999 C CA . ALA A 1 127 ? 7.197 5.630 -12.592 1.00 97.88 127 ALA A CA 1
ATOM 1000 C C . ALA A 1 127 ? 7.303 4.931 -11.227 1.00 97.88 127 ALA A C 1
ATOM 1002 O O . ALA A 1 127 ? 6.336 4.887 -10.466 1.00 97.88 127 ALA A O 1
ATOM 1003 N N . GLU A 1 128 ? 8.486 4.425 -10.871 1.00 97.81 128 GLU A N 1
ATOM 1004 C CA . GLU A 1 128 ? 8.731 3.809 -9.564 1.00 97.81 128 GLU A CA 1
ATOM 1005 C C . GLU A 1 128 ? 8.593 4.834 -8.424 1.00 97.81 128 GLU A C 1
ATOM 1007 O O . GLU A 1 128 ? 8.033 4.536 -7.364 1.00 97.81 128 GLU A O 1
ATOM 1012 N N . LEU A 1 129 ? 9.045 6.070 -8.640 1.00 98.00 129 LEU A N 1
ATOM 1013 C CA . LEU A 1 129 ? 8.929 7.153 -7.667 1.00 98.00 129 LEU A CA 1
ATOM 1014 C C . LEU A 1 129 ? 7.469 7.593 -7.467 1.00 98.00 129 LEU A C 1
ATOM 1016 O O . LEU A 1 129 ? 7.035 7.787 -6.328 1.00 98.00 129 LEU A O 1
ATOM 1020 N N . GLU A 1 130 ? 6.691 7.706 -8.543 1.00 97.94 130 GLU A N 1
ATOM 1021 C CA . GLU A 1 130 ? 5.250 7.985 -8.489 1.00 97.94 130 GLU A CA 1
ATOM 1022 C C . GLU A 1 130 ? 4.477 6.860 -7.805 1.00 97.94 130 GLU A C 1
ATOM 1024 O O . GLU A 1 130 ? 3.676 7.122 -6.905 1.00 97.94 130 GLU A O 1
ATOM 1029 N N . LYS A 1 131 ? 4.780 5.604 -8.145 1.00 97.94 131 LYS A N 1
ATOM 1030 C CA . LYS A 1 131 ? 4.207 4.427 -7.485 1.00 97.94 131 LYS A CA 1
ATOM 1031 C C . LYS A 1 131 ? 4.458 4.462 -5.981 1.00 97.94 131 LYS A C 1
ATOM 1033 O O . LYS A 1 131 ? 3.528 4.265 -5.201 1.00 97.94 131 LYS A O 1
ATOM 1038 N N . ARG A 1 132 ? 5.689 4.751 -5.546 1.00 97.69 132 ARG A N 1
ATOM 1039 C CA . ARG A 1 132 ? 6.020 4.867 -4.114 1.00 97.69 132 ARG A CA 1
ATOM 1040 C C . ARG A 1 132 ? 5.235 5.982 -3.435 1.00 97.69 132 ARG A C 1
ATOM 1042 O O . ARG A 1 132 ? 4.700 5.761 -2.352 1.00 97.69 132 ARG A O 1
ATOM 1049 N N . LYS A 1 133 ? 5.126 7.154 -4.066 1.00 97.69 133 LYS A N 1
ATOM 1050 C CA . LYS A 1 133 ? 4.314 8.265 -3.544 1.00 97.69 133 LYS A CA 1
ATOM 1051 C C . LYS A 1 133 ? 2.844 7.872 -3.399 1.00 97.69 133 LYS A C 1
ATOM 1053 O O . LYS A 1 133 ? 2.263 8.123 -2.346 1.00 97.69 133 LYS A O 1
ATOM 1058 N N . ALA A 1 134 ? 2.272 7.220 -4.410 1.00 97.69 134 ALA A N 1
ATOM 1059 C CA . ALA A 1 134 ? 0.894 6.744 -4.380 1.00 97.69 134 ALA A CA 1
ATOM 1060 C C . ALA A 1 134 ? 0.673 5.718 -3.258 1.00 97.69 134 ALA A C 1
ATOM 1062 O O . ALA A 1 134 ? -0.272 5.850 -2.486 1.00 97.69 134 ALA A O 1
ATOM 1063 N N . VAL A 1 135 ? 1.584 4.750 -3.099 1.00 98.12 135 VAL A N 1
ATOM 1064 C CA . VAL A 1 135 ? 1.521 3.762 -2.009 1.00 98.12 135 VAL A CA 1
ATOM 1065 C C . VAL A 1 135 ? 1.580 4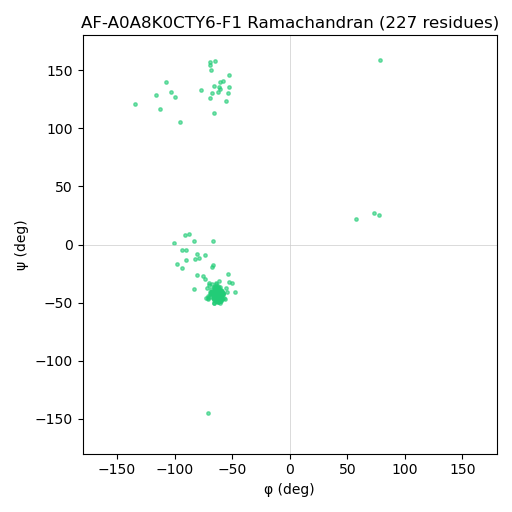.442 -0.642 1.00 98.12 135 VAL A C 1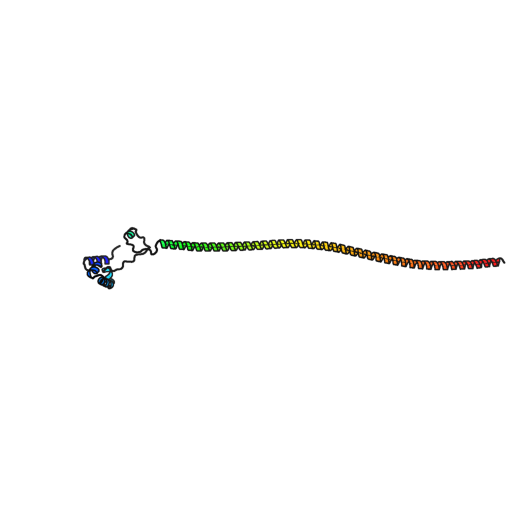
ATOM 1067 O O . VAL A 1 135 ? 0.775 4.123 0.224 1.00 98.12 135 VAL A O 1
ATOM 1070 N N . ILE A 1 136 ? 2.490 5.398 -0.437 1.00 97.94 136 ILE A N 1
ATOM 1071 C CA . ILE A 1 136 ? 2.593 6.129 0.835 1.00 97.94 136 ILE A CA 1
ATOM 1072 C C . ILE A 1 136 ? 1.299 6.898 1.130 1.00 97.94 136 ILE A C 1
ATOM 1074 O O . ILE A 1 136 ? 0.818 6.855 2.263 1.00 97.94 136 ILE A O 1
ATOM 1078 N N . ALA A 1 137 ? 0.723 7.567 0.128 1.00 97.75 137 ALA A N 1
ATOM 1079 C CA . ALA A 1 137 ? -0.530 8.302 0.277 1.00 97.75 137 ALA A CA 1
ATOM 1080 C C . ALA A 1 137 ? -1.694 7.372 0.658 1.00 97.75 137 ALA A C 1
ATOM 1082 O O . ALA A 1 137 ? -2.373 7.629 1.650 1.00 97.75 137 ALA A O 1
ATOM 1083 N N . VAL A 1 138 ? -1.858 6.252 -0.055 1.00 98.06 138 VAL A N 1
ATOM 1084 C CA . VAL A 1 138 ? -2.903 5.256 0.235 1.00 98.06 138 VAL A CA 1
ATOM 1085 C C . VAL A 1 138 ? -2.702 4.628 1.614 1.00 98.06 138 VAL A C 1
ATOM 1087 O O . VAL A 1 138 ? -3.653 4.500 2.376 1.00 98.06 138 VAL A O 1
ATOM 1090 N N . CYS A 1 139 ? -1.470 4.270 1.984 1.00 97.38 139 CYS A N 1
ATOM 1091 C CA . CYS A 1 139 ? -1.173 3.728 3.311 1.00 97.38 139 CYS A CA 1
ATOM 1092 C C . CYS A 1 139 ? -1.504 4.718 4.433 1.00 97.38 139 CYS A C 1
ATOM 1094 O O . CYS A 1 139 ? -1.958 4.302 5.499 1.00 97.38 139 CYS A O 1
ATOM 1096 N N . LYS A 1 140 ? -1.264 6.016 4.213 1.00 97.75 140 LYS A N 1
ATOM 1097 C CA . LYS A 1 140 ? -1.620 7.065 5.171 1.00 97.75 140 LYS A CA 1
ATOM 1098 C C . LYS A 1 140 ? -3.138 7.175 5.317 1.00 97.75 140 LYS A C 1
ATOM 1100 O O . LYS A 1 140 ? -3.627 7.099 6.437 1.00 97.75 140 LYS A O 1
ATOM 1105 N N . GLU A 1 141 ? -3.863 7.264 4.206 1.00 97.50 141 GLU A N 1
ATOM 1106 C CA . GLU A 1 141 ? -5.327 7.349 4.206 1.00 97.50 141 GLU A CA 1
ATOM 1107 C C . GLU A 1 141 ? -5.973 6.116 4.859 1.00 97.50 141 GLU A C 1
ATOM 1109 O O . GLU A 1 141 ? -6.856 6.238 5.703 1.00 97.50 141 GLU A O 1
ATOM 1114 N N . MET A 1 142 ? -5.491 4.912 4.537 1.00 96.69 142 MET A N 1
ATOM 1115 C CA . MET A 1 142 ? -5.983 3.674 5.149 1.00 96.69 142 MET A CA 1
ATOM 1116 C C . MET A 1 142 ? -5.716 3.622 6.654 1.00 96.69 142 MET A C 1
ATOM 1118 O O . MET A 1 142 ? -6.543 3.112 7.407 1.00 96.69 142 MET A O 1
ATOM 1122 N N . ARG A 1 143 ? -4.574 4.152 7.111 1.00 97.38 143 ARG A N 1
ATOM 1123 C CA . ARG A 1 143 ? -4.272 4.248 8.543 1.00 97.38 143 ARG A CA 1
ATOM 1124 C C . ARG A 1 143 ? -5.234 5.201 9.246 1.00 97.38 143 ARG A C 1
ATOM 1126 O O . ARG A 1 143 ? -5.715 4.858 10.317 1.00 97.38 143 ARG A O 1
ATOM 1133 N N . GLU A 1 144 ? -5.507 6.358 8.650 1.00 97.31 144 GLU A N 1
ATOM 1134 C CA . GLU A 1 144 ? -6.457 7.338 9.190 1.00 97.31 144 GLU A CA 1
ATOM 1135 C C . GLU A 1 144 ? -7.862 6.729 9.299 1.00 97.31 144 GLU A C 1
ATOM 1137 O O . GLU A 1 144 ? -8.435 6.733 10.384 1.00 97.31 144 GLU A O 1
ATOM 1142 N N . ARG A 1 145 ? -8.353 6.068 8.241 1.00 97.44 145 ARG A N 1
ATOM 1143 C CA . ARG A 1 145 ? -9.646 5.358 8.269 1.00 97.44 145 ARG A CA 1
ATOM 1144 C C . ARG A 1 145 ? -9.704 4.259 9.331 1.00 97.44 145 ARG A C 1
ATOM 1146 O O 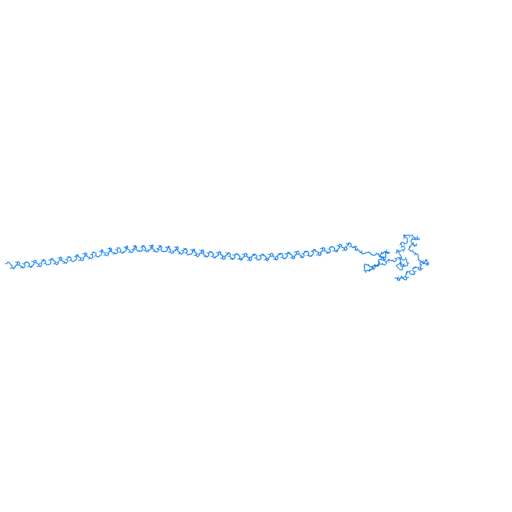. ARG A 1 145 ? -10.698 4.137 10.035 1.00 97.44 145 ARG A O 1
ATOM 1153 N N . CYS A 1 146 ? -8.643 3.465 9.468 1.00 97.62 146 CYS A N 1
ATOM 1154 C CA . CYS A 1 146 ? -8.581 2.398 10.468 1.00 97.62 146 CYS A CA 1
ATOM 1155 C C . CYS A 1 146 ? -8.608 2.956 11.902 1.00 97.62 146 CYS A C 1
ATOM 1157 O O . CYS A 1 146 ? -9.271 2.398 12.775 1.00 97.62 146 CYS A O 1
ATOM 1159 N N . GLU A 1 147 ? -7.919 4.072 12.156 1.00 97.25 147 GLU A N 1
ATOM 1160 C CA . GLU A 1 147 ? -7.970 4.747 13.456 1.00 97.25 147 GLU A CA 1
ATOM 1161 C C . GLU A 1 147 ? -9.363 5.321 13.749 1.00 97.25 147 GLU A C 1
ATOM 1163 O O . GLU A 1 147 ? -9.860 5.153 14.863 1.00 97.25 147 GLU A O 1
ATOM 1168 N N . GLU A 1 148 ? -10.029 5.914 12.755 1.00 97.56 148 GLU A N 1
ATOM 1169 C CA . GLU A 1 148 ? -11.420 6.370 12.879 1.00 97.56 148 GLU A CA 1
ATOM 1170 C C . GLU A 1 148 ? -12.382 5.210 13.177 1.00 97.56 148 GLU A C 1
ATOM 1172 O O . GLU A 1 148 ? -13.201 5.298 14.091 1.00 97.56 148 GLU A O 1
ATOM 1177 N N . GLU A 1 149 ? -12.267 4.092 12.457 1.00 97.69 149 GLU A N 1
ATOM 1178 C CA . GLU A 1 149 ? -13.073 2.890 12.702 1.00 97.69 149 GLU A CA 1
ATOM 1179 C C . GLU A 1 149 ? -12.824 2.307 14.096 1.00 97.69 149 GLU A C 1
ATOM 1181 O O . GLU A 1 149 ? -13.771 1.906 14.777 1.00 97.69 149 GLU A O 1
ATOM 1186 N N . LYS A 1 150 ? -11.566 2.289 14.552 1.00 97.56 150 LYS A N 1
ATOM 1187 C CA . LYS A 1 150 ? -11.202 1.834 15.898 1.00 97.56 150 LYS A CA 1
ATOM 1188 C C . LYS A 1 150 ? -11.834 2.711 16.974 1.00 97.56 150 LYS A C 1
ATOM 1190 O O . LYS A 1 150 ? -12.372 2.174 17.942 1.00 97.56 150 LYS A O 1
ATOM 1195 N N . GLU A 1 151 ? -11.797 4.032 16.813 1.00 97.75 151 GLU A N 1
ATOM 1196 C CA . GLU A 1 151 ? -12.418 4.947 17.773 1.00 97.75 151 GLU A CA 1
ATOM 1197 C C . GLU A 1 151 ? -13.946 4.821 17.756 1.00 97.75 151 GLU A C 1
ATOM 1199 O O . GLU A 1 151 ? -14.566 4.730 18.814 1.00 97.75 151 GLU A O 1
ATOM 1204 N N . ASN A 1 152 ? -14.560 4.691 16.577 1.00 97.94 152 ASN A N 1
ATOM 1205 C CA . ASN A 1 152 ? -15.997 4.440 16.461 1.00 97.94 152 ASN A CA 1
ATOM 1206 C C . ASN A 1 152 ? -16.401 3.132 17.159 1.00 97.94 152 ASN A C 1
ATOM 1208 O O . ASN A 1 152 ? -17.340 3.122 17.957 1.00 97.94 152 ASN A O 1
ATOM 1212 N N . MET A 1 153 ? -15.660 2.043 16.931 1.00 97.69 153 MET A N 1
ATOM 1213 C CA . MET A 1 153 ? -15.881 0.767 17.621 1.00 97.69 153 MET A CA 1
ATOM 1214 C C . MET A 1 153 ? -15.726 0.901 19.136 1.00 97.69 153 MET A C 1
ATOM 1216 O O . MET A 1 153 ? -16.513 0.324 19.887 1.00 97.69 153 MET A O 1
ATOM 1220 N N . ARG A 1 154 ? -14.738 1.671 19.601 1.00 97.94 154 ARG A N 1
ATOM 1221 C CA . ARG A 1 154 ? -14.532 1.932 21.026 1.00 97.94 154 ARG A CA 1
ATOM 1222 C C . ARG A 1 154 ? -15.722 2.675 21.634 1.00 97.94 154 ARG A C 1
ATOM 1224 O O . ARG A 1 154 ? -16.230 2.238 22.665 1.00 97.94 154 ARG A O 1
ATOM 1231 N N . ILE A 1 155 ? -16.198 3.738 20.987 1.00 98.19 155 ILE A N 1
ATOM 1232 C CA . ILE A 1 155 ? -17.364 4.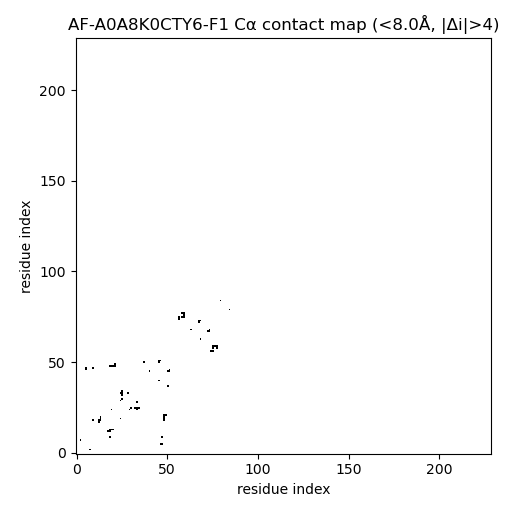514 21.434 1.00 98.19 155 ILE A CA 1
ATOM 1233 C C . ILE A 1 155 ? -18.615 3.627 21.481 1.00 98.19 155 ILE A C 1
ATOM 1235 O O . ILE A 1 155 ? -19.365 3.652 22.459 1.00 98.19 155 ILE A O 1
ATOM 1239 N N . GLU A 1 156 ? -18.848 2.811 20.450 1.00 98.12 156 GLU A N 1
ATOM 1240 C CA . GLU A 1 156 ? -19.973 1.874 20.433 1.00 98.12 156 GLU A CA 1
ATOM 1241 C C . GLU A 1 156 ? -19.879 0.832 21.548 1.00 98.12 156 GLU A C 1
ATOM 1243 O O . GLU A 1 156 ? -20.889 0.511 22.184 1.00 98.12 156 GLU A O 1
ATOM 1248 N N . PHE A 1 157 ? -18.679 0.310 21.798 1.00 98.25 157 PHE A N 1
ATOM 1249 C CA . PHE A 1 157 ? -18.437 -0.654 22.861 1.00 98.25 157 PHE A CA 1
ATOM 1250 C C . PHE A 1 157 ? -18.669 -0.040 24.242 1.00 98.25 157 PHE A C 1
ATOM 1252 O O . PHE A 1 157 ? -19.410 -0.616 25.035 1.00 98.25 157 PHE A O 1
ATOM 1259 N N . GLU A 1 158 ? -18.113 1.143 24.517 1.00 98.12 158 GLU A N 1
ATOM 1260 C CA . GLU A 1 158 ? -18.330 1.872 25.773 1.00 98.12 158 GLU A CA 1
ATOM 1261 C C . GLU A 1 158 ? -19.822 2.152 25.995 1.00 98.12 158 GLU A C 1
ATOM 1263 O O . GLU A 1 158 ? -20.349 1.918 27.085 1.00 98.12 158 GLU A O 1
ATOM 1268 N N . LYS A 1 159 ? -20.545 2.556 24.943 1.00 98.19 159 LYS A N 1
ATOM 1269 C CA . LYS A 1 159 ? -21.994 2.778 25.009 1.00 98.19 159 LYS A CA 1
ATOM 1270 C C . LYS A 1 159 ? -22.760 1.500 25.354 1.00 98.19 159 LYS A C 1
ATOM 1272 O O . LYS A 1 159 ? -23.634 1.541 26.220 1.00 98.19 159 LYS A O 1
ATOM 1277 N N . LYS A 1 160 ? -22.455 0.377 24.695 1.00 98.06 160 LYS A N 1
ATOM 1278 C CA . LYS A 1 160 ? -23.090 -0.920 24.988 1.00 98.06 160 LYS A CA 1
ATOM 1279 C C . LYS A 1 160 ? -22.756 -1.389 26.401 1.00 98.06 160 LYS A C 1
ATOM 1281 O O . LYS A 1 160 ? -23.651 -1.798 27.130 1.00 98.06 160 LYS A O 1
ATOM 1286 N N . LEU A 1 161 ? -21.499 -1.263 26.817 1.00 98.06 161 LEU A N 1
ATOM 1287 C CA . LEU A 1 161 ? -21.065 -1.625 28.162 1.00 98.06 161 LEU A CA 1
ATOM 1288 C C . LEU A 1 161 ? -21.816 -0.815 29.222 1.00 98.06 161 LEU A C 1
ATOM 1290 O O . LEU A 1 161 ? -22.316 -1.387 30.186 1.00 98.06 161 LEU A O 1
ATOM 1294 N N . GLN A 1 162 ? -21.965 0.495 29.022 1.00 98.25 162 GLN A N 1
ATOM 1295 C CA . GLN A 1 162 ? -22.729 1.342 29.935 1.00 98.25 162 GLN A CA 1
ATOM 1296 C C . GLN A 1 162 ? -24.207 0.932 29.998 1.00 98.25 162 GLN A C 1
ATOM 1298 O O . GLN A 1 162 ? -24.802 0.941 31.075 1.00 98.25 162 GLN A O 1
ATOM 1303 N N . GLN A 1 163 ? -24.812 0.566 28.864 1.00 98.12 163 GLN A N 1
ATOM 1304 C CA . GLN A 1 163 ? -26.193 0.077 28.823 1.00 98.12 163 GLN A CA 1
ATOM 1305 C C . GLN A 1 163 ? -26.358 -1.219 29.625 1.00 98.12 163 GLN A C 1
ATOM 1307 O O . GLN A 1 163 ? -27.278 -1.308 30.439 1.00 98.12 163 GLN A O 1
ATOM 1312 N N . GLU A 1 164 ? -25.450 -2.179 29.449 1.00 98.00 164 GLU A N 1
ATOM 1313 C CA . GLU A 1 164 ? -25.465 -3.448 30.183 1.00 98.00 164 GLU A CA 1
ATOM 1314 C C . GLU A 1 164 ? -25.206 -3.256 31.682 1.00 98.00 164 GLU A C 1
ATOM 1316 O O . GLU A 1 164 ? -25.901 -3.845 32.510 1.00 98.00 164 GLU A O 1
ATOM 1321 N N . LEU A 1 165 ? -24.270 -2.378 32.059 1.00 98.12 165 LEU A N 1
ATOM 1322 C CA . LEU A 1 165 ? -24.013 -2.043 33.463 1.00 98.12 165 LEU A CA 1
ATOM 1323 C C . LEU A 1 165 ? -25.236 -1.400 34.123 1.00 98.12 165 LEU A C 1
ATOM 1325 O O . LEU A 1 165 ? -25.639 -1.826 35.203 1.00 98.12 165 LEU A O 1
ATOM 1329 N N . ASN A 1 166 ? -25.876 -0.438 33.454 1.00 98.12 166 ASN A N 1
ATOM 1330 C CA . ASN A 1 166 ? -27.099 0.194 33.953 1.00 98.12 166 ASN A CA 1
ATOM 1331 C C . ASN A 1 166 ? -28.251 -0.819 34.071 1.00 98.12 166 ASN A C 1
ATOM 1333 O O . ASN A 1 166 ? -29.053 -0.757 35.007 1.00 98.12 166 ASN A O 1
ATOM 1337 N N . HIS A 1 167 ? -28.357 -1.751 33.119 1.00 98.12 167 HIS A N 1
ATOM 1338 C CA . HIS A 1 167 ? -29.347 -2.820 33.173 1.00 98.12 167 HIS A CA 1
ATOM 1339 C C . HIS A 1 167 ? -29.105 -3.735 34.378 1.00 98.12 167 HIS A C 1
ATOM 1341 O O . HIS A 1 167 ? -30.024 -3.975 35.164 1.00 98.12 167 HIS A O 1
ATOM 1347 N N . LEU A 1 168 ? -27.862 -4.183 34.563 1.00 98.00 168 LEU A N 1
ATOM 1348 C CA . LEU A 1 168 ? -27.463 -5.024 35.684 1.00 98.00 168 LEU A CA 1
ATOM 1349 C C . LEU A 1 168 ? -27.701 -4.327 37.027 1.00 98.00 168 LEU A C 1
ATOM 1351 O O . LEU A 1 168 ? -28.276 -4.931 37.930 1.00 98.00 168 LEU A O 1
ATOM 1355 N N . GLU A 1 169 ? -27.322 -3.054 37.151 1.00 97.81 169 GLU A N 1
ATOM 1356 C CA . GLU A 1 169 ? -27.557 -2.249 38.352 1.00 97.81 169 GLU A CA 1
ATOM 1357 C C . GLU A 1 169 ? -29.050 -2.190 38.689 1.00 97.81 169 GLU A C 1
ATOM 1359 O O . GLU A 1 169 ? -29.445 -2.438 39.830 1.00 97.81 169 GLU A O 1
ATOM 1364 N N . LYS A 1 170 ? -29.903 -1.937 37.689 1.00 97.88 170 LYS A N 1
ATOM 1365 C CA . LYS A 1 170 ? -31.356 -1.901 37.876 1.00 97.88 170 LYS A CA 1
ATOM 1366 C C . LYS A 1 170 ? -31.899 -3.243 38.371 1.00 97.88 170 LYS A C 1
ATOM 1368 O O . LYS A 1 170 ? -32.702 -3.261 39.303 1.00 97.88 170 LYS A O 1
ATOM 1373 N N . VAL A 1 171 ? -31.455 -4.354 37.782 1.00 98.19 171 VAL A N 1
ATOM 1374 C CA . VAL A 1 171 ? -31.870 -5.707 38.191 1.00 98.19 171 VAL A CA 1
ATOM 1375 C C . VAL A 1 171 ? -31.403 -6.021 39.614 1.00 98.19 171 VAL A C 1
ATOM 1377 O O . VAL A 1 171 ? -32.177 -6.543 40.417 1.00 98.19 171 VAL A O 1
ATOM 1380 N N . LEU A 1 172 ? -30.156 -5.689 39.954 1.00 97.06 172 LEU A N 1
ATOM 1381 C CA . LEU A 1 172 ? -29.614 -5.894 41.298 1.00 97.06 172 LEU A CA 1
ATOM 1382 C C . LEU A 1 172 ? -30.372 -5.073 42.339 1.00 97.06 172 LEU A C 1
ATOM 1384 O O . LEU A 1 172 ? -30.727 -5.599 43.393 1.00 97.06 172 LEU A O 1
ATOM 1388 N N . ARG A 1 173 ? -30.676 -3.812 42.026 1.00 97.69 173 ARG A N 1
ATOM 1389 C CA . ARG A 1 173 ? -31.447 -2.932 42.902 1.00 97.69 173 ARG A CA 1
ATOM 1390 C C . ARG A 1 173 ? -32.853 -3.470 43.155 1.00 97.69 173 ARG A C 1
ATOM 1392 O O . ARG A 1 173 ? -33.276 -3.510 44.304 1.00 97.69 173 ARG A O 1
ATOM 1399 N N . GLN A 1 174 ? -33.536 -3.953 42.116 1.00 97.50 174 GLN A N 1
ATOM 1400 C CA . GLN A 1 174 ? -34.852 -4.587 42.255 1.00 97.50 174 GLN A CA 1
ATOM 1401 C C . GLN A 1 174 ? -34.796 -5.815 43.169 1.00 97.50 174 GLN A C 1
ATOM 1403 O O . GLN A 1 174 ? -35.564 -5.900 44.124 1.00 97.50 174 GLN A O 1
ATOM 1408 N N . LYS A 1 175 ? -33.837 -6.723 42.944 1.00 97.12 175 LYS A N 1
ATOM 1409 C CA . LYS A 1 175 ? -33.655 -7.908 43.800 1.00 97.12 175 LYS A CA 1
ATOM 1410 C C . LYS A 1 175 ? -33.347 -7.538 45.249 1.00 97.12 175 LYS A C 1
ATOM 1412 O O . LYS A 1 175 ? -33.845 -8.180 46.170 1.00 97.12 175 LYS A O 1
ATOM 1417 N N . TYR A 1 176 ? -32.530 -6.510 45.462 1.00 96.56 176 TYR A N 1
ATOM 1418 C CA . TYR A 1 176 ? -32.209 -6.027 46.800 1.00 96.56 176 TYR A CA 1
ATOM 1419 C C . TYR A 1 176 ? -33.437 -5.435 47.504 1.00 96.56 176 TYR A C 1
ATOM 1421 O O . TYR A 1 176 ? -33.705 -5.768 48.656 1.00 96.56 176 TYR A O 1
ATOM 1429 N N . GLU A 1 177 ? -34.222 -4.605 46.813 1.00 96.94 177 GLU A N 1
ATOM 1430 C CA . GLU A 1 177 ? -35.463 -4.032 47.347 1.00 96.94 177 GLU A CA 1
ATOM 1431 C C . GLU A 1 177 ? -36.500 -5.117 47.684 1.00 96.94 177 GLU A C 1
ATOM 1433 O O . GLU A 1 177 ? -37.161 -5.039 48.724 1.00 96.94 177 GLU A O 1
ATOM 1438 N N . GLU A 1 178 ? -36.612 -6.159 46.856 1.00 97.12 178 GLU A N 1
ATOM 1439 C CA . GLU A 1 178 ? -37.448 -7.334 47.127 1.00 97.12 178 GLU A CA 1
ATOM 1440 C C . GLU A 1 178 ? -36.985 -8.094 48.376 1.00 97.12 178 GLU A C 1
ATOM 1442 O O . GLU A 1 178 ? -37.797 -8.359 49.265 1.00 97.12 178 GLU A O 1
ATOM 1447 N N . LEU A 1 179 ? -35.686 -8.389 48.492 1.00 96.94 179 LEU A N 1
ATOM 1448 C CA . LEU A 1 179 ? -35.118 -9.050 49.671 1.00 96.94 179 LEU A CA 1
ATOM 1449 C C . LEU A 1 179 ? -35.343 -8.230 50.946 1.00 96.94 179 LEU A C 1
ATOM 1451 O O . LEU A 1 179 ? -35.786 -8.776 51.955 1.00 96.94 179 LEU A O 1
ATOM 1455 N N . MET A 1 180 ? -35.113 -6.917 50.892 1.00 95.50 180 MET A N 1
ATOM 1456 C CA . MET A 1 180 ? -35.350 -6.014 52.021 1.00 95.50 180 MET A CA 1
ATOM 1457 C C . MET A 1 180 ? -36.827 -5.972 52.423 1.00 95.50 180 MET A C 1
ATOM 1459 O O . MET A 1 180 ? -37.140 -5.965 53.614 1.00 95.50 180 MET A O 1
ATOM 1463 N N . ARG A 1 181 ? -37.753 -5.980 51.454 1.00 96.31 181 ARG A N 1
ATOM 1464 C CA . ARG A 1 181 ? -39.196 -6.078 51.730 1.00 96.31 181 ARG A CA 1
ATOM 1465 C C . ARG A 1 181 ? -39.551 -7.389 52.419 1.00 96.31 181 ARG A C 1
ATOM 1467 O O . ARG A 1 181 ? -40.262 -7.359 53.421 1.00 96.31 181 ARG A O 1
ATOM 1474 N N . LEU A 1 182 ? -39.050 -8.515 51.916 1.00 96.88 182 LEU A N 1
ATOM 1475 C CA . LEU A 1 182 ? -39.289 -9.829 52.513 1.00 96.88 182 LEU A CA 1
ATOM 1476 C C . LEU A 1 182 ? -38.736 -9.904 53.937 1.00 96.88 182 LEU A C 1
ATOM 1478 O O . LEU A 1 182 ? -39.438 -10.341 54.847 1.00 96.88 182 LEU A O 1
ATOM 1482 N N . GLN A 1 183 ? -37.514 -9.414 54.150 1.00 96.00 183 GLN A N 1
ATOM 1483 C CA . GLN A 1 183 ? -36.886 -9.390 55.465 1.00 96.00 183 GLN A CA 1
ATOM 1484 C C . GLN A 1 183 ? -37.649 -8.486 56.440 1.00 96.00 183 GLN A C 1
ATOM 1486 O O . GLN A 1 183 ? -37.851 -8.869 57.590 1.00 96.00 183 GLN A O 1
ATOM 1491 N N . LYS A 1 184 ? -38.139 -7.326 55.981 1.00 95.81 184 LYS A N 1
ATOM 1492 C CA . LYS A 1 184 ? -38.982 -6.435 56.788 1.00 95.81 184 LYS A CA 1
ATOM 1493 C C . LYS A 1 184 ? -40.280 -7.121 57.216 1.00 95.81 184 LYS A C 1
ATOM 1495 O O . LYS A 1 184 ? -40.601 -7.090 58.397 1.00 95.81 184 LYS A O 1
ATOM 1500 N N . ILE A 1 185 ? -40.990 -7.766 56.288 1.00 96.19 185 ILE A N 1
ATOM 1501 C CA . ILE A 1 185 ? -42.226 -8.509 56.592 1.00 96.19 185 ILE A CA 1
ATOM 1502 C C . ILE A 1 185 ? -41.945 -9.628 57.601 1.00 96.19 185 ILE A C 1
ATOM 1504 O O . ILE A 1 185 ? -42.708 -9.822 58.545 1.00 96.19 185 ILE A O 1
ATOM 1508 N N . HIS A 1 186 ? -40.842 -10.356 57.417 1.00 96.69 186 HIS A N 1
ATOM 1509 C CA . HIS A 1 186 ? -40.440 -11.427 58.320 1.00 96.69 186 HIS A CA 1
ATOM 1510 C C . HIS A 1 186 ? -40.164 -10.905 59.737 1.00 96.69 186 HIS A C 1
ATOM 1512 O O . HIS A 1 186 ? -40.750 -11.413 60.689 1.00 96.69 186 HIS A O 1
ATOM 1518 N N . LEU A 1 187 ? -39.366 -9.841 59.867 1.00 95.88 187 LEU A N 1
ATOM 1519 C CA . LEU A 1 187 ? -39.096 -9.173 61.143 1.00 95.88 187 LEU A CA 1
ATOM 1520 C C . LEU A 1 187 ? -40.374 -8.634 61.793 1.00 95.88 187 LEU A C 1
ATOM 1522 O O . LEU A 1 187 ? -40.571 -8.826 62.986 1.00 95.88 187 LEU A O 1
ATOM 1526 N N . GLU A 1 188 ? -41.255 -7.975 61.037 1.00 95.69 188 GLU A N 1
ATOM 1527 C CA . GLU A 1 188 ? -42.535 -7.475 61.557 1.00 95.69 188 GLU A CA 1
ATOM 1528 C C . GLU A 1 188 ? -43.407 -8.608 62.104 1.00 95.69 188 GLU A C 1
ATOM 1530 O O . GLU A 1 188 ? -44.040 -8.445 63.149 1.00 95.69 188 GLU A O 1
ATOM 1535 N N . LYS A 1 189 ? -43.419 -9.761 61.428 1.00 96.38 189 LYS A N 1
ATOM 1536 C CA . LYS A 1 189 ? -44.119 -10.957 61.897 1.00 96.38 189 LYS A CA 1
ATOM 1537 C C . LYS A 1 189 ? -43.494 -11.500 63.185 1.00 96.38 189 LYS A C 1
ATOM 1539 O O . LYS A 1 189 ? -44.215 -11.671 64.161 1.00 96.38 189 LYS A O 1
ATOM 1544 N N . GLU A 1 190 ? -42.175 -11.695 63.218 1.00 97.00 190 GLU A N 1
ATOM 1545 C CA . GLU A 1 190 ? -41.470 -12.172 64.418 1.00 97.00 190 GLU A CA 1
ATOM 1546 C C . GLU A 1 190 ? -41.673 -11.241 65.621 1.00 97.00 190 GLU A C 1
ATOM 1548 O O . GLU A 1 190 ? -41.897 -11.695 66.744 1.00 97.00 190 GLU A O 1
ATOM 1553 N N . TRP A 1 191 ? -41.600 -9.925 65.407 1.00 95.75 191 TRP A N 1
ATOM 1554 C CA . TRP A 1 191 ? -41.808 -8.941 66.467 1.00 95.75 191 TRP A CA 1
ATOM 1555 C C . TRP A 1 191 ? -43.249 -8.917 66.955 1.00 95.75 191 TRP A C 1
ATOM 1557 O O . TRP A 1 191 ? -43.466 -8.795 68.159 1.00 95.75 191 TRP A O 1
ATOM 1567 N N . ARG A 1 192 ? -44.228 -9.067 66.057 1.00 96.06 192 ARG A N 1
ATOM 1568 C CA . ARG A 1 192 ? -45.639 -9.180 66.434 1.00 96.06 192 ARG A CA 1
ATOM 1569 C C . ARG A 1 192 ? -45.883 -10.416 67.295 1.00 96.06 192 ARG A C 1
ATOM 1571 O O . ARG A 1 192 ? -46.481 -10.278 68.354 1.00 96.06 192 ARG A O 1
ATOM 1578 N N . GLU A 1 193 ? -45.360 -11.574 66.899 1.00 95.81 193 GLU A N 1
ATOM 1579 C CA . GLU A 1 193 ? -45.478 -12.821 67.669 1.00 95.81 193 GLU A CA 1
ATOM 1580 C C . GLU A 1 193 ? -44.838 -12.689 69.062 1.00 95.81 193 GLU A C 1
ATOM 1582 O O . GLU A 1 193 ? -45.447 -13.050 70.070 1.00 95.81 193 GLU A O 1
ATOM 1587 N N . LYS A 1 194 ? -43.640 -12.094 69.152 1.00 96.00 194 LYS A N 1
ATOM 1588 C CA . LYS A 1 194 ? -42.980 -11.818 70.442 1.00 96.00 194 LYS A CA 1
ATOM 1589 C C . LYS A 1 194 ? -43.780 -10.849 71.312 1.00 96.00 194 LYS A C 1
ATOM 1591 O O . LYS A 1 194 ? -43.874 -11.056 72.521 1.00 96.00 194 LYS A O 1
ATOM 1596 N N . LEU A 1 195 ? -44.346 -9.799 70.716 1.00 95.75 195 LEU A N 1
ATOM 1597 C CA . LEU A 1 195 ? -45.160 -8.817 71.430 1.00 95.75 195 LEU A CA 1
ATOM 1598 C C . LEU A 1 195 ? -46.453 -9.454 71.950 1.00 95.75 195 LEU A C 1
ATOM 1600 O O . LEU A 1 195 ? -46.793 -9.265 73.112 1.00 95.75 195 LEU A O 1
ATOM 1604 N N . GLU A 1 196 ? -47.145 -10.238 71.122 1.00 95.50 196 GLU A N 1
ATOM 1605 C CA . GLU A 1 196 ? -48.356 -10.972 71.503 1.00 95.50 196 GLU A CA 1
ATOM 1606 C C . GLU A 1 196 ? -48.074 -11.961 72.641 1.00 95.50 196 GLU A C 1
ATOM 1608 O O . GLU A 1 196 ? -48.824 -11.987 73.617 1.00 95.50 196 GLU A O 1
ATOM 1613 N N . SER A 1 197 ? -46.956 -12.695 72.584 1.00 95.88 197 SER A N 1
ATOM 1614 C CA . SER A 1 197 ? -46.522 -13.573 73.680 1.00 95.88 197 SER A CA 1
ATOM 1615 C C . SER A 1 197 ? -46.277 -12.788 74.972 1.00 95.88 197 SER A C 1
ATOM 1617 O O . SER A 1 197 ? -46.815 -13.143 76.018 1.00 95.88 197 SER A O 1
ATOM 1619 N N . ALA A 1 198 ? -45.532 -11.680 74.910 1.00 95.50 198 ALA A N 1
ATOM 1620 C CA . ALA A 1 198 ? -45.241 -10.847 76.078 1.00 95.50 198 ALA A CA 1
ATOM 1621 C C . ALA A 1 198 ? -46.502 -10.185 76.667 1.00 95.50 198 ALA A C 1
ATOM 1623 O O . ALA A 1 198 ? -46.650 -10.084 77.889 1.00 95.50 198 ALA A O 1
ATOM 1624 N N . VAL A 1 199 ? -47.442 -9.754 75.820 1.00 95.62 199 VAL A N 1
ATOM 1625 C CA . VAL A 1 199 ? -48.753 -9.247 76.251 1.00 95.62 199 VAL A CA 1
ATOM 1626 C C . VAL A 1 199 ? -49.553 -10.365 76.916 1.00 95.62 199 VAL A C 1
ATOM 1628 O O . VAL A 1 199 ? -50.078 -10.166 78.005 1.00 95.62 199 VAL A O 1
ATOM 1631 N N . SER A 1 200 ? -49.597 -11.562 76.330 1.00 95.75 200 SER A N 1
ATOM 1632 C CA . SER A 1 200 ? -50.293 -12.707 76.924 1.00 95.75 200 SER A CA 1
ATOM 1633 C C . SER A 1 200 ? -49.696 -13.097 78.281 1.00 95.75 200 SER A C 1
ATOM 1635 O O . SER A 1 200 ? -50.433 -13.317 79.240 1.00 95.75 200 SER A O 1
ATOM 1637 N N . GLU A 1 201 ? -48.367 -13.135 78.397 1.00 95.50 201 GLU A N 1
ATOM 1638 C CA . GLU A 1 201 ? -47.666 -13.403 79.658 1.00 95.50 201 GLU A CA 1
ATOM 1639 C C . GLU A 1 201 ? -47.956 -12.333 80.718 1.00 95.50 201 GLU A C 1
ATOM 1641 O O . GLU A 1 201 ? -48.227 -12.655 81.877 1.00 95.50 201 GLU A O 1
ATOM 1646 N N . THR A 1 202 ? -47.929 -11.052 80.338 1.00 95.50 202 THR A N 1
ATOM 1647 C CA . THR A 1 202 ? -48.222 -9.951 81.267 1.00 95.50 202 THR A CA 1
ATOM 1648 C C . THR A 1 202 ? -49.685 -9.933 81.693 1.00 95.50 202 THR A C 1
ATOM 1650 O O . THR A 1 202 ? -49.941 -9.764 82.885 1.00 95.50 202 THR A O 1
ATOM 1653 N N . VAL A 1 203 ? -50.630 -10.177 80.780 1.00 95.25 203 VAL A N 1
ATOM 1654 C CA . VAL A 1 203 ? -52.059 -10.332 81.096 1.00 95.25 203 VAL A CA 1
ATOM 1655 C C . VAL A 1 203 ? -52.260 -11.508 82.044 1.00 95.25 203 VAL A C 1
ATOM 1657 O O . VAL A 1 203 ? -52.837 -11.316 83.106 1.00 95.25 203 VAL A O 1
ATOM 1660 N N . ALA A 1 204 ? -51.712 -12.690 81.745 1.00 93.94 204 ALA A N 1
ATOM 1661 C CA . ALA A 1 204 ? -51.824 -13.858 82.619 1.00 93.94 204 ALA A CA 1
ATOM 1662 C C . ALA A 1 204 ? -51.253 -13.592 84.022 1.00 93.94 204 ALA A C 1
ATOM 1664 O O . ALA A 1 204 ? -51.862 -13.963 85.029 1.00 93.94 204 ALA A O 1
ATOM 1665 N N . ARG A 1 205 ? -50.106 -12.903 84.105 1.00 95.12 205 ARG A N 1
ATOM 1666 C CA . ARG A 1 205 ? -49.497 -12.494 85.376 1.00 95.12 205 ARG A CA 1
ATOM 1667 C C . ARG A 1 205 ? -50.388 -11.522 86.149 1.00 95.12 205 ARG A C 1
ATOM 1669 O O . ARG A 1 205 ? -50.598 -11.737 87.339 1.00 95.12 205 ARG A O 1
ATOM 1676 N N . LEU A 1 206 ? -50.911 -10.486 85.491 1.00 93.44 206 LEU A N 1
ATOM 1677 C CA . LEU A 1 206 ? -51.797 -9.499 86.113 1.00 93.44 206 LEU A CA 1
ATOM 1678 C C . LEU A 1 206 ? -53.110 -10.141 86.559 1.00 93.44 206 LEU A C 1
ATOM 1680 O O . LEU A 1 206 ? -53.517 -9.940 87.694 1.00 93.44 206 LEU A O 1
ATOM 1684 N N . THR A 1 207 ? -53.747 -10.965 85.724 1.00 93.69 207 THR A N 1
ATOM 1685 C CA . THR A 1 207 ? -54.961 -11.707 86.092 1.00 93.69 207 THR A CA 1
ATOM 1686 C C . THR A 1 207 ? -54.712 -12.593 87.308 1.00 93.69 207 THR A C 1
ATOM 1688 O O . THR A 1 207 ? -55.526 -12.610 88.225 1.00 93.69 207 THR A O 1
ATOM 1691 N N . LYS A 1 208 ? -53.566 -13.285 87.367 1.00 94.00 208 LYS A N 1
ATOM 1692 C CA . LYS A 1 208 ? -53.185 -14.079 88.540 1.00 94.00 208 LYS A CA 1
ATOM 1693 C C . LYS A 1 208 ? -53.024 -13.213 89.794 1.00 94.00 208 LYS A C 1
ATOM 1695 O O . LYS A 1 208 ? -53.513 -13.615 90.844 1.00 94.00 208 LYS A O 1
ATOM 1700 N N . GLN A 1 209 ? -52.376 -12.051 89.684 1.00 93.44 209 GLN A N 1
ATOM 1701 C CA . GLN A 1 209 ? -52.243 -11.094 90.791 1.00 93.44 209 GLN A CA 1
ATOM 1702 C C . GLN A 1 209 ? -53.609 -10.569 91.250 1.00 93.44 209 GLN A C 1
ATOM 1704 O O . GLN A 1 209 ? -53.924 -10.670 92.427 1.00 93.44 209 GLN A O 1
ATOM 1709 N N . PHE A 1 210 ? -54.467 -10.125 90.329 1.00 92.50 210 PHE A N 1
ATOM 1710 C CA . PHE A 1 210 ? -55.820 -9.663 90.652 1.00 92.50 210 PHE A CA 1
ATOM 1711 C C . PHE A 1 210 ? -56.670 -10.738 91.339 1.00 92.50 210 PHE A C 1
ATOM 1713 O O . PHE A 1 210 ? -57.385 -10.437 92.290 1.00 92.50 210 PHE A O 1
ATOM 1720 N N . LEU A 1 211 ? -56.599 -11.994 90.886 1.00 92.38 211 LEU A N 1
ATOM 1721 C CA . LEU A 1 211 ? -57.311 -13.104 91.528 1.00 92.38 211 LEU A CA 1
ATOM 1722 C C . LEU A 1 211 ? -56.782 -13.390 92.941 1.00 92.38 211 LEU A C 1
ATOM 1724 O O . LEU A 1 211 ? -57.568 -13.725 93.824 1.00 92.38 211 LEU A O 1
ATOM 1728 N N . GLN A 1 212 ? -55.471 -13.252 93.164 1.00 92.31 212 GLN A N 1
ATOM 1729 C CA . GLN A 1 212 ? -54.877 -13.359 94.500 1.00 92.31 212 GLN A CA 1
ATOM 1730 C C . GLN A 1 212 ? -55.342 -12.220 95.410 1.00 92.31 212 GLN A C 1
ATOM 1732 O O . GLN A 1 212 ? -55.810 -12.491 96.513 1.00 92.31 212 GLN A O 1
ATOM 1737 N N . ASP A 1 213 ? -55.298 -10.978 94.925 1.00 91.38 213 ASP A N 1
ATOM 1738 C CA . ASP A 1 213 ? -55.747 -9.804 95.674 1.00 91.38 213 ASP A CA 1
ATOM 1739 C C . ASP A 1 213 ? -57.234 -9.908 96.047 1.00 91.38 213 ASP A C 1
ATOM 1741 O O . ASP A 1 213 ? -57.607 -9.611 97.181 1.00 91.38 213 ASP A O 1
ATOM 1745 N N . LEU A 1 214 ? -58.088 -10.385 95.132 1.00 88.25 214 LEU A N 1
ATOM 1746 C CA . LEU A 1 214 ? -59.507 -10.647 95.405 1.00 88.25 214 LEU A CA 1
ATOM 1747 C C . LEU A 1 214 ? -59.701 -11.718 96.484 1.00 88.25 214 LEU A C 1
ATOM 1749 O O . LEU A 1 214 ? -60.502 -11.523 97.397 1.00 88.25 214 LEU A O 1
ATOM 1753 N N . ALA A 1 215 ? -58.960 -12.827 96.418 1.00 87.81 215 ALA A N 1
ATOM 1754 C CA . ALA A 1 215 ? -59.031 -13.882 97.430 1.00 87.81 215 ALA A CA 1
ATOM 1755 C C . ALA A 1 215 ? -58.558 -13.392 98.811 1.00 87.81 215 ALA A C 1
ATOM 1757 O O . ALA A 1 215 ? -59.104 -13.780 99.848 1.00 87.81 215 ALA A O 1
ATOM 1758 N N . ASP A 1 216 ? -57.550 -12.521 98.847 1.00 88.38 216 ASP A N 1
ATOM 1759 C CA . ASP A 1 216 ? -57.071 -11.915 100.086 1.00 88.38 216 ASP A CA 1
ATOM 1760 C C . ASP A 1 216 ? -58.059 -10.876 100.635 1.00 88.38 216 ASP A C 1
ATOM 1762 O O . ASP A 1 216 ? -58.289 -10.838 101.847 1.00 88.38 216 ASP A O 1
ATOM 1766 N N . GLN A 1 217 ? -58.710 -10.091 99.771 1.00 86.00 217 GLN A N 1
ATOM 1767 C CA . GLN A 1 217 ? -59.813 -9.205 100.154 1.00 86.00 217 GLN A CA 1
ATOM 1768 C C . GLN A 1 217 ? -61.005 -9.986 100.716 1.00 86.00 217 GLN A C 1
ATOM 1770 O O . GLN A 1 217 ? -61.533 -9.610 101.761 1.00 86.00 217 GLN A O 1
ATOM 1775 N N . GLU A 1 218 ? -61.398 -11.094 100.086 1.00 83.88 218 GLU A N 1
ATOM 1776 C CA . GLU A 1 218 ? -62.459 -11.976 100.581 1.00 83.88 218 GLU A CA 1
ATOM 1777 C C . GLU A 1 218 ? -62.121 -12.514 101.978 1.00 83.88 218 GLU A C 1
ATOM 1779 O O . GLU A 1 218 ? -62.925 -12.396 102.902 1.00 83.88 218 GLU A O 1
ATOM 1784 N N . LYS A 1 219 ? -60.892 -13.006 102.190 1.00 84.00 219 LYS A N 1
ATOM 1785 C CA . LYS A 1 219 ? -60.423 -13.428 103.522 1.00 84.00 219 LYS A CA 1
ATOM 1786 C C . LYS A 1 219 ? -60.466 -12.296 104.546 1.00 84.00 219 LYS A C 1
ATOM 1788 O O . LYS A 1 219 ? -60.802 -12.538 105.705 1.00 84.00 219 LYS A O 1
ATOM 1793 N N . GLN A 1 220 ? -60.087 -11.078 104.162 1.00 82.38 220 GLN A N 1
ATOM 1794 C CA . GLN A 1 220 ? -60.137 -9.920 105.057 1.00 82.38 220 GLN A CA 1
ATOM 1795 C C . GLN A 1 220 ? -61.575 -9.524 105.406 1.00 82.38 220 GLN A C 1
ATOM 1797 O O . GLN A 1 220 ? -61.847 -9.207 106.563 1.00 82.38 220 GLN A O 1
ATOM 1802 N N . LEU A 1 221 ? -62.495 -9.570 104.441 1.00 78.94 221 LEU A N 1
ATOM 1803 C CA . LEU A 1 221 ? -63.917 -9.313 104.663 1.00 78.94 221 LEU A CA 1
ATOM 1804 C C . LEU A 1 221 ? -64.543 -10.388 105.553 1.00 78.94 221 LEU A C 1
ATOM 1806 O O . LEU A 1 221 ? -65.195 -10.039 106.530 1.00 78.94 221 LEU A O 1
ATOM 1810 N N . LEU A 1 222 ? -64.275 -11.673 105.300 1.00 75.75 222 LEU A N 1
ATOM 1811 C CA . LEU A 1 222 ? -64.722 -12.774 106.161 1.00 75.75 222 LEU A CA 1
ATOM 1812 C C . LEU A 1 222 ? -64.207 -12.618 107.596 1.00 75.75 222 LEU A C 1
ATOM 1814 O O . LEU A 1 222 ? -64.973 -12.792 108.538 1.00 75.75 222 LEU A O 1
ATOM 1818 N N . LYS A 1 223 ? -62.940 -12.213 107.772 1.00 75.19 223 LYS A N 1
ATOM 1819 C CA . LYS A 1 223 ? -62.388 -11.885 109.096 1.00 75.19 223 LYS A CA 1
ATOM 1820 C C . LYS A 1 223 ? -63.142 -10.742 109.775 1.00 75.19 223 LYS A C 1
ATOM 1822 O O . LYS A 1 223 ? -63.431 -10.848 110.961 1.00 75.19 223 LYS A O 1
ATOM 1827 N N . LYS A 1 224 ? -63.468 -9.667 109.050 1.00 73.31 224 LYS A N 1
ATOM 1828 C CA . LYS A 1 224 ? -64.254 -8.548 109.598 1.00 73.31 224 LYS A CA 1
ATOM 1829 C C . LYS A 1 224 ? -65.673 -8.982 109.980 1.00 73.31 224 LYS A C 1
ATOM 1831 O O . LYS A 1 224 ? -66.096 -8.696 111.091 1.00 73.31 224 LYS A O 1
ATOM 1836 N N . PHE A 1 225 ? -66.351 -9.758 109.134 1.00 66.88 225 PHE A N 1
ATOM 1837 C CA . PHE A 1 225 ? -67.683 -10.298 109.431 1.00 66.88 225 PHE A CA 1
ATOM 1838 C C . PHE A 1 225 ? -67.693 -11.268 110.622 1.00 66.88 225 PHE A C 1
ATOM 1840 O O . PHE A 1 225 ? -68.644 -11.267 111.392 1.00 66.88 225 PHE A O 1
ATOM 1847 N N . SER A 1 226 ? -66.633 -12.057 110.831 1.00 59.47 226 SER A N 1
ATOM 1848 C CA . SER A 1 226 ? -66.510 -12.941 112.003 1.00 59.47 226 SER A CA 1
ATOM 1849 C C . SER A 1 226 ? -66.206 -12.223 113.325 1.00 59.47 226 SER A C 1
ATOM 1851 O O . SER A 1 226 ? -66.211 -12.864 114.367 1.00 59.47 226 SER A O 1
ATOM 1853 N N . ILE A 1 227 ? -65.895 -10.923 113.283 1.00 57.38 227 ILE A N 1
ATOM 1854 C CA . ILE A 1 227 ? -65.651 -10.079 114.465 1.00 57.38 227 ILE A CA 1
ATOM 1855 C C . ILE A 1 227 ? -66.912 -9.265 114.831 1.00 57.38 227 ILE A C 1
ATOM 1857 O O . ILE A 1 227 ? -67.012 -8.770 115.950 1.00 57.38 227 ILE A O 1
ATOM 1861 N N . GLU A 1 228 ? -67.880 -9.141 113.915 1.00 50.97 228 GLU A N 1
ATOM 1862 C CA . GLU A 1 228 ? -69.141 -8.401 114.106 1.00 50.97 228 GLU A CA 1
ATOM 1863 C C . GLU A 1 228 ? -70.361 -9.298 114.435 1.00 50.97 228 GLU A C 1
ATOM 1865 O O . GLU A 1 228 ? -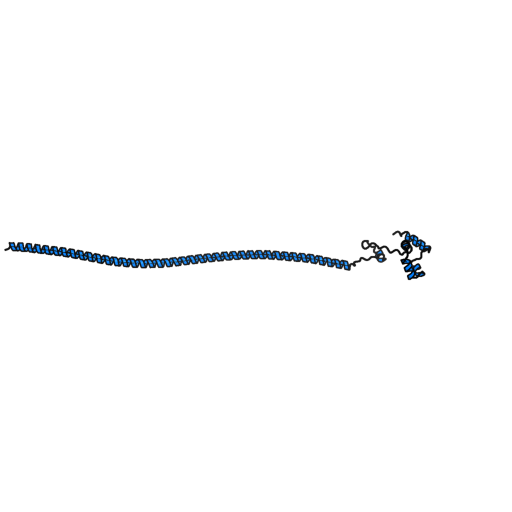71.458 -8.772 114.629 1.00 50.97 228 GLU A O 1
ATOM 1870 N N . MET A 1 229 ? -70.181 -10.623 114.545 1.00 40.75 229 MET A N 1
ATOM 1871 C CA . MET A 1 229 ? -71.128 -11.561 115.185 1.00 40.75 229 MET A CA 1
ATOM 1872 C C . MET A 1 229 ? -70.598 -12.023 116.539 1.00 40.75 229 MET A C 1
ATOM 1874 O O . MET A 1 229 ? -71.432 -12.185 117.457 1.00 40.75 229 MET A O 1
#

Mean predicted aligned error: 17.81 Å

Solvent-accessible surface area (backbone atoms only — not comparable to full-atom values): 13037 Å² total; per-residue (Å²): 132,86,78,56,70,68,58,54,56,37,55,51,34,43,74,69,68,76,48,72,51,64,68,52,41,30,67,77,60,33,65,69,54,35,49,52,53,63,68,71,48,54,77,90,51,27,65,70,60,63,67,57,79,80,80,84,70,83,68,94,87,61,91,76,57,73,67,45,61,74,72,60,73,66,89,76,73,77,94,65,53,76,67,54,56,51,51,53,51,53,50,51,51,51,52,53,50,50,55,50,50,52,50,52,52,52,50,51,52,51,50,51,53,49,54,49,52,55,49,51,52,50,51,54,52,50,52,54,52,50,50,50,51,52,50,52,52,50,54,49,54,52,49,53,51,51,52,51,51,51,49,52,52,48,53,54,47,54,51,51,50,52,51,52,50,53,49,50,51,53,53,52,50,50,53,48,53,51,51,53,51,54,50,48,55,50,50,54,49,54,52,49,54,53,48,53,50,52,49,50,53,49,49,55,50,48,53,52,50,53,53,51,53,50,54,51,48,50,53,52,50,52,53,53,56,69,71,76,112

Radius of gyration: 83.5 Å; Cα contacts (8 Å, |Δi|>4): 40; chains: 1; bounding box: 150×36×223 Å

Secondary structure (DSSP, 8-state):
-PPPHHHHHHHHHHHTTSS--HHHHHHHH-HHHHHHHHHSS-TTTHHHHT-PPPP----TTSPPPHHHHHTT------SS-HHHHHHHHHHHHHHHHHHHHHHHHHHHHHHHHHHHHHHHHHHHHHHHHHHHHHHHHHHHHHHHHHHHHHHHHHHHHHHHHHHHHHHHHHHHHHHHHHHHHHHHHHHHHHHHHHHHHHHHHHHHHHHHHHHHHHHHHHHHHHHHHTT--

Sequence (229 aa):
MEKSDHYYIRKERMKNLIVPTISEARRELGPALAHALFQECPDPLKPFMGLTPLLKGAGDDLWISPSDTIIGKVCLKPPLTSKHIKALTHEGILMIGRDIEAKFRNEAELSKKKALAEQEEMLLFMAELEKRKAVIAVCKEMRERCEEEKENMRIEFEKKLQQELNHLEKVLRQKYEELMRLQKIHLEKEWREKLESAVSETVARLTKQFLQDLADQEKQLLKKFSIEM

Foldseek 3Di:
DDDDPLVVVLVVCVVVVVADALVVLCVPVPPVRSVVCLVPDDPVCCSSRVVDDDDDDDPDPDDDDPVCVVVVVDPDDPPDDPVRVVVVVVVVVVVVVVVVVVVVVVVVVVVVVVVVVVVVVVVVVVVVVVVVVVVVVVVVVVVVVVVVVVVVVVVVVVVVVVVVVVVVVVVVVVVVVVVVVVVVVVVVVVVVVVVVVVVVVVVVVVVVVVVVVVVVVVVVVVVVVVVVD

pLDDT: mean 84.68, std 15.22, range [40.75, 98.25]

=== Feature glossary ===
Key to the feature types in this record:

— What the protein is —

Primary structure: the covalent order of the twenty standard amino acids along the backbone. Two proteins with the same sequence will (almost always) fold to the same structure; two with 30% identity often share a fold but not the details.

Database cross-references. InterPro integrates a dozen domain/family signature databases into unified entries with residue-range hits. GO terms attach function/process/location labels with evidence codes. CATH codes position the fold in a four-level structural taxonomy. Organism is the NCBI-taxonomy species name.

— Where its atoms are —

The mmCIF block holds the 3D Cartesian coordinates of each backbone atom (N, Cα, C, O) in ångströms. mmCIF is the PDB's canonical archive format — a tagged-loop text representation of the atomic model.

Six rendered views show the 3D structure from the faces of a cube — i.e. along ±x, ±y, ±z. Rendering representation is drawn randomly per protein from cartoon (secondary-structure ribbons), sticks (backbone bonds), or molecular surface; coloring is either N→C rainbow (blue at the N-terminus through red at the C-terminus) or one color per chain.

— Local backbone conformation —

DSSP 8-state secondary structure assigns each residue one of H (α-helix), G (3₁₀-helix), I (π-helix), E (extended β-strand), B (isolated β-bridge), T (hydrogen-bonded turn), S (bend), or '-' (coil). The assignment is computed from backbone hydrogen-bond geometry via the Kabsch–Sander algorithm.

P-SEA three-state annotation labels each residue as helix, strand, or coil based purely on the geometry of the Cα trace. It serves as a fallback when the full backbone (and thus DSSP) is unavailable.

The φ/ψ torsion pair specifies the backbone conformation at each residue. φ rotates about the N–Cα bond, ψ about the Cα–C bond. Steric clashes forbid most of the (φ, ψ) plane — the allowed regions (α-helix basin, β-sheet basin, left-handed helix) are the Ramachandran-allowed regions.

— Global shape and packing —

The geometric summary reports three shape descriptors. Rg (radius of gyration) measures how spread out the Cα atoms are about their centre of mass; compact globular proteins have small Rg, elongated or unfolded ones large. Cα contacts (<8 Å, |i−j|>4) count long-range residue pairs in spatial proximity — high for tightly packed folds, near zero for rods or random coil. The bounding-box extents give the protein's footprint along x, y, z in Å.

Accessible surface area quantifies burial. A residue with SASA near zero is packed into the hydrophobic core; one with SASA >100 Å² sits on the surface. Computed here via the Shrake–Rupley numerical algorithm with a 1.4 Å probe.

Plot images: a contact map (which residues are close in 3D, as an N×N binary image), a Ramachandran scatter (backbone torsion angles, revealing secondary-structure composition at a glance), and — for AlphaFold structures — a PAE heatmap (pairwise prediction confidence).

— Structural neighborhood —

The Foldseek 3Di string encodes local tertiary geometry as a 20-letter alphabet — one character per residue — derived from the relative positions of nearby Cα atoms. Unlike the amino-acid sequence, 3Di is a direct function of the 3D structure, so two proteins with the same fold have similar 3Di strings even at low sequence identity.

Nearest PDB neighbors are the top structural matches found by Foldseek when searching this structure against the entire Protein Data Bank. Each hit reports a TM-score (0 to 1; >0.5 almost always implies the same fold) and an E-value. These are *structural* homologs — they may share no detectable sequence similarity.

— Confidence and disorder —

For AlphaFold models, the B-factor field carries pLDDT — the model's own estimate of local accuracy on a 0–100 scale. Regions with pLDDT<50 should be treated as essentially unmodeled; they often correspond to intrinsically disordered segments.

B-factor (Debye–Waller factor) reflects atomic displacement in the crystal lattice. It is an experimental observable (units Å²), not a prediction; low values mean the atom is pinned down, high values mean it moves or is heterogeneous across the crystal.

Predicted aligned error is AlphaFold's pairwise confidence. Unlike pLDDT (per-residue), PAE is per-residue-pair and captures whether two parts of the structure are correctly placed relative to each other. Units are ångströms of expected positional error.